Protein 1XWY (pdb70)

InterPro domains:
  IPR001130 3'-5' ssDNA/RNA exonuclease TatD-like [PF01026] (2-257)
  IPR001130 3'-5' ssDNA/RNA exonuclease TatD-like [PIRSF005902] (1-258)
  IPR001130 3'-5' ssDNA/RNA exonuclease TatD-like [cd01310] (1-257)
  IPR018228 Deoxyribonuclease, TatD-related, conserved site [PS01090] (123-133)
  IPR018228 Deoxyribonuclease, TatD-related, conserved site [PS01091] (189-205)
  IPR024918 3'-5' ssDNA/RNA exonuclease TatD [MF_00901] (1-259)
  IPR024918 3'-5' ssDNA/RNA exonuclease TatD [NF007745] (1-259)
  IPR032466 Metal-dependent hydrolase [SSF51556] (1-258)
  IPR050891 TatD-type Metallo-dependent Hydrolase [PTHR10060] (1-256)

Sequence (260 aa):
MFDIGVNLTSSQFAKDRDDVVACAFDAGVNGLLITGTNLRESQQAQKLARQYSSCWSTAGVHPHDSSQWQAATEEAIIELAAQPEVVAIGECGLDFNRNFSTPEEQERAFVAQLRIAADLNMPVFMHCRDAHERFMTLLEPWLDKLPGAVLHCFTGTREEMQACVAHGIYIGITGWVCDERRGLELRELLPLIPAEKLLIETDAPYLLPRDLTPKPSSRRNEPAHLPHILQRIAHWRGEDAAWLAATTDANVKTLFGIAF

Nearest PDB structures (foldseek):
  1xwy-assembly1_A  TM=1.004E+00  e=3.952E-55  Escherichia coli
  3rcm-assembly1_A  TM=9.745E-01  e=1.283E-32  Pseudomonas putida KT2440
  1j6o-assembly1_A  TM=9.460E-01  e=2.034E-24  Thermotoga maritima
  2gzx-assembly2_B  TM=9.518E-01  e=1.298E-22  Staphylococcus aureus subsp. aureus MW2
  1yix-assembly2_B  TM=9.217E-01  e=9.210E-22  Escherichia coli K-12

Organism: Escherichia coli (strain K12) (NCBI:txid83333)

B-factor: mean 36.82, std 15.34, range [17.19, 91.35]

GO terms:
  GO:0005737 cytoplasm (C, EXP)
  GO:0000175 3'-5'-RNA exonuclease activity (F, IDA)
  GO:0005829 cytosol (C, IDA)
  GO:0008310 single-stranded DNA 3'-5' DNA exonuclease activity (F, IDA)
  GO:0004536 DNA nuclease activity (F, IDA)
  GO:0046872 metal ion binding (F, IDA)
  GO:0042542 response to hydrogen peroxide (P, IMP)
  GO:0005737 cytoplasm (C, IDA)

Structure (mmCIF, N/CA/C/O backbone):
data_1XWY
#
_entry.id   1XWY
#
_cell.length_a   73.885
_cell.length_b   73.885
_cell.length_c   67.824
_cell.angle_alpha   90.00
_cell.angle_beta   90.00
_cell.angle_gamma   90.00
#
_symmetry.space_group_name_H-M   'P 41'
#
loop_
_entity.id
_entity.type
_entity.pdbx_description
1 polymer 'Deoxyribonuclease tatD'
2 non-polymer 'ZINC ION'
3 water water
#
loop_
_atom_site.group_PDB
_atom_site.id
_atom_site.type_symbol
_atom_site.label_atom_id
_atom_site.label_alt_id
_atom_site.label_comp_id
_atom_site.label_asym_id
_atom_site.label_entity_id
_atom_site.label_seq_id
_atom_site.pdbx_PDB_ins_code
_atom_site.Cartn_x
_atom_site.Cartn_y
_atom_site.Cartn_z
_atom_site.occupancy
_atom_site.B_iso_or_equiv
_atom_site.auth_seq_id
_atom_site.auth_comp_id
_atom_site.auth_asym_id
_atom_site.auth_atom_id
_atom_site.pdbx_PDB_model_num
ATOM 1 N N . MET A 1 5 ? 5.609 10.434 -1.325 1.00 31.95 1 MET A N 1
ATOM 2 C CA . MET A 1 5 ? 5.739 11.544 -2.319 1.00 32.38 1 MET A CA 1
ATOM 3 C C . MET A 1 5 ? 5.909 12.837 -1.519 1.00 30.64 1 MET A C 1
ATOM 4 O O . MET A 1 5 ? 4.939 13.538 -1.246 1.00 33.14 1 MET A O 1
ATOM 9 N N . PHE A 1 6 ? 7.141 13.172 -1.169 1.00 26.81 2 PHE A N 1
ATOM 10 C CA . PHE A 1 6 ? 7.393 14.366 -0.370 1.00 24.24 2 PHE A CA 1
ATOM 11 C C . PHE A 1 6 ? 8.235 15.380 -1.173 1.00 23.28 2 PHE A C 1
ATOM 12 O O . PHE A 1 6 ? 9.206 14.995 -1.826 1.00 22.93 2 PHE A O 1
ATOM 20 N N . ASP A 1 7 ? 7.860 16.658 -1.148 1.00 21.76 3 ASP A N 1
ATOM 21 C CA . ASP A 1 7 ? 8.620 17.702 -1.870 1.00 21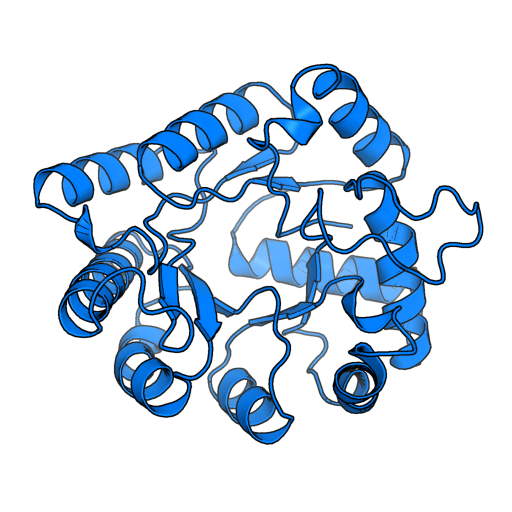.62 3 ASP A CA 1
ATOM 22 C C . ASP A 1 7 ? 9.547 18.396 -0.864 1.00 23.25 3 ASP A C 1
ATOM 23 O O . ASP A 1 7 ? 9.078 19.179 -0.023 1.00 23.32 3 ASP A O 1
ATOM 28 N N . ILE A 1 8 ? 10.849 18.125 -0.927 1.00 20.47 4 ILE A N 1
ATOM 29 C CA . ILE A 1 8 ? 11.759 18.749 0.040 1.00 21.85 4 ILE A CA 1
ATOM 30 C C . ILE A 1 8 ? 12.121 20.196 -0.277 1.00 21.93 4 ILE A C 1
ATOM 31 O O . ILE A 1 8 ? 12.820 20.829 0.500 1.00 23.06 4 ILE A O 1
ATOM 36 N N . GLY A 1 9 ? 11.670 20.718 -1.408 1.00 21.62 5 GLY A N 1
ATOM 37 C CA . GLY A 1 9 ? 12.047 22.083 -1.741 1.00 22.59 5 GLY A CA 1
ATOM 38 C C . GLY A 1 9 ? 10.954 22.927 -2.358 1.00 22.31 5 GLY A C 1
ATOM 39 O O . GLY A 1 9 ? 10.893 23.081 -3.580 1.00 22.23 5 GLY A O 1
ATOM 40 N N . VAL A 1 10 ? 10.083 23.466 -1.514 1.00 22.01 6 VAL A N 1
ATOM 41 C CA . VAL A 1 10 ? 8.979 24.316 -1.984 1.00 22.75 6 VAL A CA 1
ATOM 42 C C . VAL A 1 10 ? 9.225 25.725 -1.472 1.00 21.87 6 VAL A C 1
ATOM 43 O O . VAL A 1 10 ? 9.305 25.940 -0.259 1.00 22.73 6 VAL A O 1
ATOM 47 N N . ASN A 1 11 ? 9.346 26.678 -2.388 1.00 22.26 7 ASN A N 1
ATOM 48 C CA . ASN A 1 11 ? 9.553 28.076 -2.005 1.00 23.51 7 ASN A CA 1
ATOM 49 C C . ASN A 1 11 ? 8.139 28.679 -1.871 1.00 24.93 7 ASN A C 1
ATOM 50 O O . ASN A 1 11 ? 7.743 29.584 -2.609 1.00 25.15 7 ASN A O 1
ATOM 55 N N . LEU A 1 12 ? 7.378 28.147 -0.921 1.00 25.35 8 LEU A N 1
ATOM 56 C CA . LEU A 1 12 ? 6.000 28.563 -0.718 1.00 26.88 8 LEU A CA 1
ATOM 57 C C . LEU A 1 12 ? 5.810 30.019 -0.281 1.00 28.05 8 LEU A C 1
ATOM 58 O O . LEU A 1 12 ? 4.707 30.547 -0.398 1.00 27.79 8 LEU A O 1
ATOM 63 N N . THR A 1 13 ? 6.863 30.671 0.199 1.00 27.73 9 THR A N 1
ATOM 64 C CA . THR A 1 13 ? 6.719 32.082 0.591 1.00 30.11 9 THR A CA 1
ATOM 65 C C . THR A 1 13 ? 6.775 33.039 -0.611 1.00 30.40 9 THR A C 1
ATOM 66 O O . THR A 1 13 ? 6.529 34.231 -0.447 1.00 31.02 9 THR A O 1
ATOM 70 N N . SER A 1 14 ? 7.091 32.526 -1.804 1.00 30.19 10 SER A N 1
ATOM 71 C CA . SER A 1 14 ? 7.164 33.359 -3.020 1.00 33.18 10 SER A CA 1
ATOM 72 C C . SER A 1 14 ? 5.885 34.124 -3.321 1.00 32.94 10 SER A C 1
ATOM 73 O O . SER A 1 14 ? 4.783 33.589 -3.193 1.00 33.44 10 SER A O 1
ATOM 76 N N . SER A 1 15 ? 6.066 35.351 -3.798 1.00 33.25 11 SER A N 1
ATOM 77 C CA . SER A 1 15 ? 4.963 36.227 -4.177 1.00 35.41 11 SER A CA 1
ATOM 78 C C . SER A 1 15 ? 4.197 35.580 -5.328 1.00 34.96 11 SER A C 1
ATOM 79 O O . SER A 1 15 ? 3.033 35.890 -5.564 1.00 34.97 11 SER A O 1
ATOM 82 N N . GLN A 1 16 ? 4.851 34.691 -6.061 1.00 34.31 12 GLN A N 1
ATOM 83 C CA . GLN A 1 16 ? 4.163 34.014 -7.150 1.00 35.34 12 GLN A CA 1
ATOM 84 C C . GLN A 1 16 ? 2.994 33.183 -6.609 1.00 35.66 12 GLN A C 1
ATOM 85 O O . GLN A 1 16 ? 2.098 32.818 -7.365 1.00 36.09 12 GLN A O 1
ATOM 91 N N . PHE A 1 17 ? 2.988 32.897 -5.302 1.00 35.19 13 PHE A N 1
ATOM 92 C CA . PHE A 1 17 ? 1.904 32.095 -4.702 1.00 34.15 13 PHE A CA 1
ATOM 93 C C . PHE A 1 17 ? 0.934 32.905 -3.838 1.00 35.66 13 PHE A C 1
ATOM 94 O O . PHE A 1 17 ? 0.029 32.341 -3.223 1.00 33.99 13 PHE A O 1
ATOM 102 N N . ALA A 1 18 ? 1.133 34.218 -3.791 1.00 36.69 14 ALA A N 1
ATOM 103 C CA . ALA A 1 18 ? 0.306 35.117 -2.981 1.00 39.78 14 ALA A CA 1
ATOM 104 C C . ALA A 1 18 ? -1.217 35.018 -3.175 1.00 40.96 14 ALA A C 1
ATOM 105 O O . ALA A 1 18 ? -1.968 34.958 -2.201 1.00 41.47 14 ALA A O 1
ATOM 107 N N . LYS A 1 19 ? -1.679 34.996 -4.417 1.00 41.80 15 LYS A N 1
ATOM 108 C CA . LYS A 1 19 ? -3.118 34.932 -4.673 1.00 44.00 15 LYS A CA 1
ATOM 109 C C . LYS A 1 19 ? -3.813 33.585 -4.458 1.00 43.17 15 LYS A C 1
ATOM 110 O O . LYS A 1 19 ? -4.995 33.555 -4.106 1.00 42.16 15 LYS A O 1
ATOM 116 N N . ASP A 1 20 ? -3.101 32.476 -4.656 1.00 39.42 16 ASP A N 1
ATOM 117 C CA . ASP A 1 20 ? -3.759 31.181 -4.553 1.00 37.30 16 ASP A CA 1
ATOM 118 C C . ASP A 1 20 ? -3.036 30.090 -3.764 1.00 35.22 16 ASP A C 1
ATOM 119 O O . ASP A 1 20 ? -3.138 28.906 -4.084 1.00 34.19 16 ASP A O 1
ATOM 124 N N . ARG A 1 21 ? -2.332 30.489 -2.716 1.00 34.21 17 ARG A N 1
ATOM 125 C CA . ARG A 1 21 ? -1.588 29.541 -1.903 1.00 33.26 17 ARG A CA 1
ATOM 126 C C . ARG A 1 21 ? -2.456 28.393 -1.367 1.00 33.56 17 ARG A C 1
ATOM 127 O O . ARG A 1 21 ? -2.036 27.234 -1.414 1.00 31.10 17 ARG A O 1
ATOM 135 N N . ASP A 1 22 ? -3.667 28.685 -0.876 1.00 33.42 18 ASP A N 1
ATOM 136 C CA . ASP A 1 22 ? -4.528 27.605 -0.373 1.00 32.77 18 ASP A CA 1
ATOM 137 C C . ASP A 1 22 ? -4.790 26.597 -1.509 1.00 31.81 18 ASP A C 1
ATOM 138 O O . ASP A 1 22 ? -4.869 25.396 -1.288 1.00 30.47 18 ASP A O 1
ATOM 143 N N . ASP A 1 23 ? -4.944 27.086 -2.732 1.00 31.31 19 ASP A N 1
ATOM 144 C CA . ASP A 1 23 ? -5.214 26.194 -3.860 1.00 32.78 19 ASP A CA 1
ATOM 145 C C . ASP A 1 23 ? -3.990 25.334 -4.225 1.00 31.67 19 ASP A C 1
ATOM 146 O O . ASP A 1 23 ? -4.110 24.132 -4.466 1.00 31.39 19 ASP A O 1
ATOM 151 N N . VAL A 1 24 ? -2.822 25.967 -4.264 1.00 29.44 20 VAL A N 1
ATOM 152 C CA . VAL A 1 24 ? -1.579 25.281 -4.581 1.00 29.07 20 VAL A CA 1
ATOM 153 C C . VAL A 1 24 ? -1.370 24.088 -3.626 1.00 28.36 20 VAL A C 1
ATOM 154 O O . VAL A 1 24 ? -1.017 22.993 -4.063 1.00 24.95 20 VAL A O 1
ATOM 158 N N . VAL A 1 25 ? -1.611 24.314 -2.336 1.00 27.24 21 VAL A N 1
ATOM 159 C CA . VAL A 1 25 ? -1.458 23.283 -1.315 1.00 27.20 21 VAL A CA 1
ATOM 160 C C . VAL A 1 25 ? -2.500 22.172 -1.433 1.00 27.11 21 VAL A C 1
ATOM 161 O O . VAL A 1 25 ? -2.172 20.985 -1.349 1.00 27.39 21 VAL A O 1
ATOM 165 N N . ALA A 1 26 ? -3.761 22.546 -1.608 1.00 27.25 22 ALA A N 1
ATOM 166 C CA . ALA A 1 26 ? -4.816 21.540 -1.734 1.00 27.71 22 ALA A CA 1
ATOM 167 C C . ALA A 1 26 ? -4.597 20.707 -2.994 1.00 27.60 22 ALA A C 1
ATOM 168 O O . ALA A 1 26 ? -4.765 19.488 -2.970 1.00 25.59 22 ALA A O 1
ATOM 170 N N . CYS A 1 27 ? -4.227 21.353 -4.099 1.00 26.36 23 CYS A N 1
ATOM 171 C CA . CYS A 1 27 ? -3.983 20.586 -5.320 1.00 27.18 23 CYS A CA 1
ATOM 172 C C . CYS A 1 27 ? -2.795 19.628 -5.173 1.00 24.60 23 CYS A C 1
ATOM 173 O O . CYS A 1 27 ? -2.795 18.544 -5.750 1.00 24.23 23 CYS A O 1
ATOM 176 N N . ALA A 1 28 ? -1.771 20.034 -4.425 1.00 24.00 24 ALA A N 1
ATOM 177 C CA . ALA A 1 28 ? -0.618 19.149 -4.218 1.00 23.00 24 ALA A CA 1
ATOM 178 C C . ALA A 1 28 ? -1.074 17.870 -3.504 1.00 23.42 24 ALA A C 1
ATOM 179 O O . ALA A 1 28 ? -0.750 16.769 -3.940 1.00 23.02 24 ALA A O 1
ATOM 181 N N . PHE A 1 29 ? -1.836 18.012 -2.420 1.00 22.94 25 PHE A N 1
ATOM 182 C CA . PHE A 1 29 ? -2.286 16.829 -1.658 1.00 24.17 25 PHE A CA 1
ATOM 183 C C . PHE A 1 29 ? -3.243 15.973 -2.457 1.00 24.72 25 PHE A C 1
ATOM 184 O O . PHE A 1 29 ? -3.165 14.748 -2.437 1.00 26.38 25 PHE A O 1
ATOM 192 N N . ASP A 1 30 ? -4.138 16.618 -3.190 1.00 27.03 26 ASP A N 1
ATOM 193 C CA . ASP A 1 30 ? -5.078 15.879 -3.988 1.00 28.29 26 ASP A CA 1
ATOM 194 C C . ASP A 1 30 ? -4.322 15.077 -5.058 1.00 28.25 26 ASP A C 1
ATOM 195 O O . ASP A 1 30 ? -4.779 13.998 -5.461 1.00 26.11 26 ASP A O 1
ATOM 200 N N . ALA A 1 31 ? -3.173 15.589 -5.513 1.00 27.19 27 ALA A N 1
ATOM 201 C CA . ALA A 1 31 ? -2.383 14.864 -6.531 1.00 28.14 27 ALA A CA 1
ATOM 202 C C . ALA A 1 31 ? -1.546 13.733 -5.921 1.00 27.42 27 ALA A C 1
ATOM 203 O O . ALA A 1 31 ? -0.820 13.058 -6.630 1.00 28.88 27 ALA A O 1
ATOM 205 N N . GLY A 1 32 ? -1.605 13.550 -4.605 1.00 26.73 28 GLY A N 1
ATOM 206 C CA . GLY A 1 32 ? -0.839 12.472 -4.001 1.00 24.88 28 GLY A CA 1
ATOM 207 C C . GLY A 1 32 ? 0.412 12.879 -3.247 1.00 24.37 28 GLY A C 1
ATOM 208 O O . GLY A 1 32 ? 1.102 12.025 -2.724 1.00 26.45 28 GLY A O 1
ATOM 209 N N . VAL A 1 33 ? 0.743 14.164 -3.205 1.00 22.50 29 VAL A N 1
ATOM 210 C CA . VAL A 1 33 ? 1.912 14.572 -2.432 1.00 22.44 29 VAL A CA 1
ATOM 211 C C . VAL A 1 33 ? 1.509 14.454 -0.953 1.00 24.08 29 VAL A C 1
ATOM 212 O O . VAL A 1 33 ? 0.396 14.848 -0.590 1.00 22.32 29 VAL A O 1
ATOM 216 N N . ASN A 1 34 ? 2.395 13.936 -0.100 1.00 23.97 30 ASN A N 1
ATOM 217 C CA . ASN A 1 34 ? 2.062 13.785 1.323 1.00 27.36 30 ASN A CA 1
ATOM 218 C C . ASN A 1 34 ? 2.881 14.650 2.282 1.00 25.72 30 ASN A C 1
ATOM 219 O O . ASN A 1 34 ? 2.920 14.363 3.482 1.00 26.74 30 ASN A O 1
ATOM 224 N N . GLY A 1 35 ? 3.566 15.662 1.770 1.00 23.36 31 GLY A N 1
ATOM 225 C CA . GLY A 1 35 ? 4.330 16.527 2.654 1.00 21.96 31 GLY A CA 1
ATOM 226 C C . GLY A 1 35 ? 5.109 17.561 1.875 1.00 23.26 31 GLY A C 1
ATOM 227 O O . GLY A 1 35 ? 5.557 17.300 0.746 1.00 23.02 31 GLY A O 1
ATOM 228 N N . LEU A 1 36 ? 5.277 18.738 2.465 1.00 22.39 32 LEU A N 1
ATOM 229 C CA . LEU A 1 36 ? 6.019 19.812 1.810 1.00 22.62 32 LEU A CA 1
ATOM 230 C C . LEU A 1 36 ? 7.017 20.378 2.815 1.00 21.90 32 LEU A C 1
ATOM 231 O O . LEU A 1 36 ? 6.693 20.537 3.993 1.00 20.51 32 LEU A O 1
ATOM 236 N N . LEU A 1 37 ? 8.238 20.655 2.361 1.00 20.90 33 LEU A N 1
ATOM 237 C CA . LEU A 1 37 ? 9.235 21.272 3.220 1.00 21.27 33 LEU A CA 1
ATOM 238 C C . LEU A 1 37 ? 9.396 22.688 2.619 1.00 21.37 33 LEU A C 1
ATOM 239 O O . LEU A 1 37 ? 9.859 22.849 1.492 1.00 21.69 33 LEU A O 1
ATOM 244 N N . ILE A 1 38 ? 8.954 23.693 3.367 1.00 21.48 34 ILE A N 1
ATOM 245 C CA . ILE A 1 38 ? 9.020 25.090 2.948 1.00 21.86 34 ILE A CA 1
ATOM 246 C C . ILE A 1 38 ? 10.373 25.714 3.297 1.00 21.27 34 ILE A C 1
ATOM 247 O O . ILE A 1 38 ? 10.748 25.808 4.466 1.00 20.75 34 ILE A O 1
ATOM 252 N N . THR A 1 39 ? 11.084 26.152 2.266 1.00 19.58 35 THR A N 1
ATOM 253 C CA . THR A 1 39 ? 12.402 26.737 2.403 1.00 22.57 35 THR A CA 1
ATOM 254 C C . THR A 1 39 ? 12.452 28.159 2.967 1.00 22.51 35 THR A C 1
ATOM 255 O O . THR A 1 39 ? 11.721 29.023 2.528 1.00 23.58 35 THR A O 1
ATOM 259 N N . GLY A 1 40 ? 13.322 28.376 3.947 1.00 22.52 36 GLY A N 1
ATOM 260 C CA . GLY A 1 40 ? 13.548 29.708 4.491 1.00 23.14 36 GLY A CA 1
ATOM 261 C C . GLY A 1 40 ? 14.959 30.054 4.019 1.00 23.98 36 GLY A C 1
ATOM 262 O O . GLY A 1 40 ? 15.836 29.192 4.081 1.00 24.68 36 GLY A O 1
ATOM 263 N N . THR A 1 41 ? 15.191 31.278 3.532 1.00 24.71 37 THR A N 1
ATOM 264 C CA . THR A 1 41 ? 16.515 31.691 3.047 1.00 24.27 37 THR A CA 1
ATOM 265 C C . THR A 1 41 ? 17.165 32.847 3.833 1.00 25.22 37 THR A C 1
ATOM 266 O O . THR A 1 41 ? 18.298 33.249 3.555 1.00 22.93 37 THR A O 1
ATOM 270 N N . ASN A 1 42 ? 16.434 33.397 4.794 1.00 23.99 38 ASN A N 1
ATOM 271 C CA . ASN A 1 42 ? 16.974 34.420 5.670 1.00 26.80 38 ASN A CA 1
ATOM 272 C C . ASN A 1 42 ? 16.034 34.491 6.871 1.00 26.37 38 ASN A C 1
ATOM 273 O O . ASN A 1 42 ? 15.081 33.726 6.941 1.00 26.65 38 ASN A O 1
ATOM 278 N N . LEU A 1 43 ? 16.296 35.367 7.824 1.00 27.15 39 LEU A N 1
ATOM 279 C CA . LEU A 1 43 ? 15.466 35.401 9.008 1.00 29.26 39 LEU A CA 1
ATOM 280 C C . LEU A 1 43 ? 13.983 35.657 8.789 1.00 30.12 39 LEU A C 1
ATOM 281 O O . LEU A 1 43 ? 13.145 34.905 9.289 1.00 30.52 39 LEU A O 1
ATOM 286 N N . ARG A 1 44 ? 13.650 36.703 8.046 1.00 30.55 40 ARG A N 1
ATOM 287 C CA . ARG A 1 44 ? 12.256 37.032 7.806 1.00 31.50 40 ARG A CA 1
ATOM 288 C C . ARG A 1 44 ? 11.533 35.981 6.975 1.00 30.31 40 ARG A C 1
ATOM 289 O O . ARG A 1 44 ? 10.346 35.708 7.206 1.00 28.50 40 ARG A O 1
ATOM 297 N N . GLU A 1 45 ? 12.238 35.380 6.013 1.00 27.90 41 GLU A N 1
ATOM 298 C CA . GLU A 1 45 ? 11.616 34.354 5.188 1.00 27.15 41 GLU A CA 1
ATOM 299 C C . GLU A 1 45 ? 11.397 33.120 6.031 1.00 24.94 41 GLU A C 1
ATOM 300 O O . GLU A 1 45 ? 10.400 32.416 5.868 1.00 24.14 41 GLU A O 1
ATOM 306 N N . SER A 1 46 ? 12.345 32.836 6.919 1.00 23.17 42 SER A N 1
ATOM 307 C CA . SER A 1 46 ? 12.212 31.669 7.782 1.00 24.01 42 SER A CA 1
ATOM 308 C C . SER A 1 46 ? 11.023 31.811 8.737 1.00 24.52 42 SER A C 1
ATOM 309 O O . SER A 1 46 ? 10.336 30.826 9.023 1.00 23.26 42 SER A O 1
ATOM 312 N N . GLN A 1 47 ? 10.783 33.031 9.230 1.00 25.84 43 GLN A N 1
ATOM 313 C CA . GLN A 1 47 ? 9.646 33.267 10.134 1.00 26.98 43 GLN A CA 1
ATOM 314 C C . GLN A 1 47 ? 8.365 33.054 9.327 1.00 26.37 43 GLN A C 1
ATOM 315 O O . GLN A 1 47 ? 7.457 32.352 9.772 1.00 27.90 43 GLN A O 1
ATOM 321 N N . GLN A 1 48 ? 8.307 33.628 8.129 1.00 25.27 44 GLN A N 1
ATOM 322 C CA . GLN A 1 48 ? 7.150 33.451 7.260 1.00 27.49 44 GLN A CA 1
ATOM 323 C C . GLN A 1 48 ? 6.942 31.967 6.912 1.00 27.24 44 GLN A C 1
ATOM 324 O O . GLN A 1 48 ? 5.806 31.495 6.872 1.00 24.18 44 GLN A O 1
ATOM 330 N N . ALA A 1 49 ? 8.036 31.236 6.663 1.00 25.50 45 ALA A N 1
ATOM 331 C CA . ALA A 1 49 ? 7.928 29.821 6.306 1.00 25.20 45 ALA A CA 1
ATOM 332 C C . ALA A 1 49 ? 7.285 29.019 7.447 1.00 25.62 45 ALA A C 1
ATOM 333 O O . ALA A 1 49 ? 6.444 28.153 7.222 1.00 24.69 45 ALA A O 1
ATOM 335 N N . GLN A 1 50 ? 7.703 29.314 8.669 1.00 26.11 46 GLN A N 1
ATOM 336 C CA . GLN A 1 50 ? 7.185 28.627 9.841 1.00 27.31 46 GLN A CA 1
ATOM 337 C C . GLN A 1 50 ? 5.703 28.922 10.052 1.00 27.56 46 GLN A C 1
ATOM 338 O O . GLN A 1 50 ? 4.951 28.035 10.443 1.00 26.85 46 GLN A O 1
ATOM 344 N N . LYS A 1 51 ? 5.285 30.166 9.819 1.00 28.13 47 LYS A N 1
ATOM 345 C CA . LYS A 1 51 ? 3.876 30.510 9.977 1.00 30.50 47 LYS A CA 1
ATOM 346 C C . LYS A 1 51 ? 3.047 29.771 8.924 1.00 28.84 47 LYS A C 1
ATOM 347 O O . LYS A 1 51 ? 1.934 29.318 9.204 1.00 26.61 47 LYS A O 1
ATOM 353 N N . LEU A 1 52 ? 3.579 29.639 7.713 1.00 26.91 48 LEU A N 1
ATOM 354 C CA . LEU A 1 52 ? 2.839 28.930 6.666 1.00 26.51 48 LEU A CA 1
ATOM 355 C C . LEU A 1 52 ? 2.749 27.445 7.002 1.00 26.87 48 LEU A C 1
ATOM 356 O O . LEU A 1 52 ? 1.735 26.775 6.731 1.00 25.53 48 LEU A O 1
ATOM 361 N N . ALA A 1 53 ? 3.809 26.919 7.609 1.00 27.03 49 ALA A N 1
ATOM 362 C CA . ALA A 1 53 ? 3.835 25.511 7.966 1.00 27.31 49 ALA A CA 1
ATOM 363 C C . ALA A 1 53 ? 2.821 25.224 9.070 1.00 30.51 49 ALA A C 1
ATOM 364 O O . ALA A 1 53 ? 2.235 24.136 9.130 1.00 30.10 49 ALA A O 1
ATOM 366 N N . ARG A 1 54 ? 2.627 26.190 9.959 1.00 31.29 50 ARG A N 1
ATOM 367 C CA . ARG A 1 54 ? 1.682 26.017 11.051 1.00 34.25 50 ARG A CA 1
ATOM 368 C C . ARG A 1 54 ? 0.251 26.210 10.536 1.00 34.67 50 ARG A C 1
ATOM 369 O O . ARG A 1 54 ? -0.703 25.661 11.089 1.00 36.88 50 ARG A O 1
ATOM 377 N N . GLN A 1 55 ? 0.104 26.973 9.461 1.00 31.72 51 GLN A N 1
ATOM 378 C CA . GLN A 1 55 ? -1.209 27.203 8.894 1.00 32.25 51 GLN A CA 1
ATOM 379 C C . GLN A 1 55 ? -1.767 26.005 8.106 1.00 29.42 51 GLN A C 1
ATOM 380 O O . GLN A 1 55 ? -2.971 25.732 8.120 1.00 28.76 51 GLN A O 1
ATOM 386 N N . TYR A 1 56 ? -0.897 25.295 7.410 1.00 25.78 52 TYR A N 1
ATOM 387 C CA . TYR A 1 56 ? -1.346 24.169 6.613 1.00 26.27 52 TYR A CA 1
ATOM 388 C C . TYR A 1 56 ? -0.944 22.810 7.172 1.00 24.46 52 TYR A C 1
ATOM 389 O O . TYR A 1 56 ? 0.105 22.665 7.803 1.00 23.18 52 TYR A O 1
ATOM 398 N N . SER A 1 57 ? -1.783 21.813 6.911 1.00 23.58 53 SER A N 1
ATOM 399 C CA . SER A 1 57 ? -1.486 20.452 7.336 1.00 26.00 53 SER A CA 1
ATOM 400 C C . SER A 1 57 ? -0.313 19.926 6.475 1.00 25.76 53 SER A C 1
ATOM 401 O O . SER A 1 57 ? -0.076 20.429 5.377 1.00 24.94 53 SER A O 1
ATOM 404 N N . SER A 1 58 ? 0.408 18.933 6.991 1.00 23.69 54 SER A N 1
ATOM 405 C CA . SER A 1 58 ? 1.503 18.284 6.270 1.00 25.01 54 SER A CA 1
ATOM 406 C C . SER A 1 58 ? 2.596 19.204 5.720 1.00 25.13 54 SER A C 1
ATOM 407 O O . SER A 1 58 ? 3.106 18.982 4.615 1.00 25.38 54 SER A O 1
ATOM 410 N N . CYS A 1 59 ? 2.971 20.211 6.491 1.00 24.21 55 CYS A N 1
ATOM 411 C CA . CYS A 1 59 ? 3.999 21.151 6.069 1.00 24.89 55 CYS A CA 1
ATOM 412 C C . CYS A 1 59 ? 5.008 21.393 7.165 1.00 26.08 55 CYS A C 1
ATOM 413 O O . CYS A 1 59 ? 4.652 21.510 8.347 1.00 25.52 55 CYS A O 1
ATOM 416 N N . TRP A 1 60 ? 6.270 21.473 6.776 1.00 22.75 56 TRP A N 1
ATOM 417 C CA . TRP A 1 60 ? 7.328 21.758 7.724 1.00 22.26 56 TRP A CA 1
ATOM 418 C C . TRP A 1 60 ? 8.214 22.819 7.046 1.00 21.98 56 TRP A C 1
ATOM 419 O O . TRP A 1 60 ? 8.036 23.117 5.859 1.00 21.24 56 TRP A O 1
ATOM 430 N N . SER A 1 61 ? 9.162 23.388 7.776 1.00 22.37 57 SER A N 1
ATOM 431 C CA . SER A 1 61 ? 10.018 24.422 7.191 1.00 23.63 57 SER A CA 1
ATOM 432 C C . SER A 1 61 ? 11.460 24.355 7.671 1.00 22.53 57 SER A C 1
ATOM 433 O O . SER A 1 61 ? 11.783 23.611 8.604 1.00 21.94 57 SER A O 1
ATOM 436 N N . THR A 1 62 ? 12.319 25.136 7.021 1.00 22.76 58 THR A N 1
ATOM 437 C CA . THR A 1 62 ? 13.723 25.211 7.378 1.00 21.00 58 THR A CA 1
ATOM 438 C C . THR A 1 62 ? 13.922 26.628 7.922 1.00 22.57 58 THR A C 1
ATOM 439 O O . THR A 1 62 ? 13.102 27.537 7.674 1.00 22.94 58 THR A O 1
ATOM 443 N N . ALA A 1 63 ? 14.991 26.816 8.679 1.00 22.53 59 ALA A N 1
ATOM 444 C CA . ALA A 1 63 ? 15.294 28.118 9.257 1.00 23.66 59 ALA A CA 1
ATOM 445 C C . ALA A 1 63 ? 16.780 28.331 9.110 1.00 22.20 59 ALA A C 1
ATOM 446 O O . ALA A 1 63 ? 17.561 27.531 9.587 1.00 23.53 59 ALA A O 1
ATOM 448 N N . GLY A 1 64 ? 17.168 29.403 8.427 1.00 22.78 60 GLY A N 1
ATOM 449 C CA . GLY A 1 64 ? 18.579 29.677 8.233 1.00 21.17 60 GLY A CA 1
ATOM 450 C C . GLY A 1 64 ? 18.814 30.907 7.385 1.00 21.51 60 GLY A C 1
ATOM 451 O O . GLY A 1 64 ? 17.874 31.649 7.089 1.00 22.10 60 GLY A O 1
ATOM 452 N N . VAL A 1 65 ? 20.068 31.117 6.996 1.00 20.07 61 VAL A N 1
ATOM 453 C CA . VAL A 1 65 ? 20.449 32.242 6.186 1.00 20.61 61 VAL A CA 1
ATOM 454 C C . VAL A 1 65 ? 21.325 31.756 5.046 1.00 20.51 61 VAL A C 1
ATOM 455 O O . VAL A 1 65 ? 22.393 31.171 5.262 1.00 22.71 61 VAL A O 1
ATOM 459 N N . HIS A 1 66 ? 20.821 31.995 3.836 1.00 21.92 62 HIS A N 1
ATOM 460 C CA . HIS A 1 66 ? 21.428 31.637 2.549 1.00 23.27 62 HIS A CA 1
ATOM 461 C C . HIS A 1 66 ? 22.721 32.436 2.373 1.00 22.53 62 HIS A C 1
ATOM 462 O O . HIS A 1 66 ? 22.844 33.537 2.913 1.00 22.95 62 HIS A O 1
ATOM 469 N N . PRO A 1 67 ? 23.704 31.899 1.631 1.00 22.66 63 PRO A N 1
ATOM 470 C CA . PRO A 1 67 ? 24.934 32.677 1.467 1.00 22.71 63 PRO A CA 1
ATOM 471 C C . PRO A 1 67 ? 24.724 34.073 0.862 1.00 23.74 63 PRO A C 1
ATOM 472 O O . PRO A 1 67 ? 25.471 35.003 1.180 1.00 23.47 63 PRO A O 1
ATOM 476 N N . HIS A 1 68 ? 23.695 34.233 0.035 1.00 22.31 64 HIS A N 1
ATOM 477 C CA . HIS A 1 68 ? 23.427 35.528 -0.587 1.00 23.99 64 HIS A CA 1
ATOM 478 C C . HIS A 1 68 ? 23.185 36.613 0.463 1.00 24.93 64 HIS A C 1
ATOM 479 O O . HIS A 1 68 ? 23.605 37.760 0.285 1.00 25.25 64 HIS A O 1
ATOM 486 N N . ASP A 1 69 ? 22.511 36.235 1.552 1.00 24.47 65 ASP A N 1
ATOM 487 C CA . ASP A 1 69 ? 22.157 37.142 2.645 1.00 24.45 65 ASP A CA 1
ATOM 488 C C . ASP A 1 69 ? 23.027 37.001 3.884 1.00 25.09 65 ASP A C 1
ATOM 489 O O . ASP A 1 69 ? 22.701 37.596 4.941 1.00 24.06 65 ASP A O 1
ATOM 494 N N . SER A 1 70 ? 24.123 36.249 3.771 1.00 21.81 66 SER A N 1
ATOM 495 C CA . SER A 1 70 ? 24.996 36.033 4.927 1.00 24.20 66 SER A CA 1
ATOM 496 C C . SER A 1 70 ? 25.594 37.323 5.482 1.00 25.90 66 SER A C 1
ATOM 497 O O . SER A 1 70 ? 26.066 37.344 6.613 1.00 25.33 66 SER A O 1
ATOM 500 N N . SER A 1 71 ? 25.566 38.398 4.692 1.00 27.53 67 SER A N 1
ATOM 501 C CA . SER A 1 71 ? 26.093 39.692 5.139 1.00 30.44 67 SER A CA 1
ATOM 502 C C . SER A 1 71 ? 25.250 40.221 6.294 1.00 33.47 67 SER A C 1
ATOM 503 O O . SER A 1 71 ? 25.681 41.093 7.060 1.00 34.01 67 SER A O 1
ATOM 506 N N . GLN A 1 72 ? 24.040 39.696 6.417 1.00 34.91 68 GLN A N 1
ATOM 507 C CA . GLN A 1 72 ? 23.133 40.146 7.465 1.00 38.34 68 GLN A CA 1
ATOM 508 C C . GLN A 1 72 ? 23.305 39.375 8.759 1.00 37.18 68 GLN A C 1
ATOM 509 O O . GLN A 1 72 ? 22.646 39.676 9.756 1.00 39.50 68 GLN A O 1
ATOM 515 N N . TRP A 1 73 ? 24.208 38.399 8.752 1.00 37.28 69 TRP A N 1
ATOM 516 C CA . TRP A 1 73 ? 24.438 37.563 9.925 1.00 37.37 69 TRP A CA 1
ATOM 517 C C . TRP A 1 73 ? 25.050 38.317 11.103 1.00 39.35 69 TRP A C 1
ATOM 518 O O . TRP A 1 73 ? 26.138 38.871 11.003 1.00 40.09 69 TRP A O 1
ATOM 529 N N . GLN A 1 74 ? 24.341 38.313 12.223 1.00 40.32 70 GLN A N 1
ATOM 530 C CA . GLN A 1 74 ? 24.790 38.980 13.442 1.00 43.33 70 GLN A CA 1
ATOM 531 C C . GLN A 1 74 ? 24.482 38.055 14.615 1.00 44.03 70 GLN A C 1
ATOM 532 O O . GLN A 1 74 ? 23.844 37.002 14.440 1.00 43.55 70 GLN A O 1
ATOM 538 N N . ALA A 1 75 ? 24.917 38.448 15.809 1.00 43.64 71 ALA A N 1
ATOM 539 C CA . ALA A 1 75 ? 24.670 37.642 16.997 1.00 43.96 71 ALA A CA 1
ATOM 540 C C . ALA A 1 75 ? 23.169 37.512 17.243 1.00 43.60 71 ALA A C 1
ATOM 541 O O . ALA A 1 75 ? 22.683 36.446 17.610 1.00 45.41 71 ALA A O 1
ATOM 543 N N . ALA A 1 76 ? 22.429 38.588 17.022 1.00 42.34 72 ALA A N 1
ATOM 544 C CA . ALA A 1 76 ? 20.988 38.554 17.234 1.00 43.21 72 ALA A CA 1
ATOM 545 C C . ALA A 1 76 ? 20.307 37.594 16.253 1.00 43.32 72 ALA A C 1
ATOM 546 O O . ALA A 1 76 ? 19.249 37.041 16.550 1.00 40.95 72 ALA A O 1
ATOM 548 N N . THR A 1 77 ? 20.911 37.405 15.081 1.00 43.37 73 THR A N 1
ATOM 549 C CA . THR A 1 77 ? 20.348 36.492 14.088 1.00 42.25 73 THR A CA 1
ATOM 550 C C . THR A 1 77 ? 20.446 35.073 14.638 1.00 41.06 73 THR A C 1
ATOM 551 O O . THR A 1 77 ? 19.504 34.280 14.557 1.00 40.60 73 THR A O 1
ATOM 555 N N . GLU A 1 78 ? 21.595 34.772 15.222 1.00 41.14 74 GLU A N 1
ATOM 556 C CA . GLU A 1 78 ? 21.841 33.465 15.788 1.00 42.67 74 GLU A CA 1
ATOM 557 C C . GLU A 1 78 ? 20.775 33.086 16.821 1.00 43.12 74 GLU A C 1
ATOM 558 O O . GLU A 1 78 ? 20.244 31.963 16.798 1.00 40.59 74 GLU A O 1
ATOM 564 N N . GLU A 1 79 ? 20.469 34.016 17.729 1.00 42.28 75 GLU A N 1
ATOM 565 C CA . GLU A 1 79 ? 19.458 33.762 18.760 1.00 42.09 75 GLU A CA 1
ATOM 566 C C . GLU A 1 79 ? 18.096 33.511 18.144 1.00 38.35 75 GLU A C 1
ATOM 567 O O . GLU A 1 79 ? 17.393 32.584 18.538 1.00 38.54 75 GLU A O 1
ATOM 573 N N . ALA A 1 80 ? 17.725 34.344 17.177 1.00 35.34 76 ALA A N 1
ATOM 574 C CA . ALA A 1 80 ? 16.431 34.210 16.514 1.00 34.25 76 ALA A CA 1
ATOM 575 C C . ALA A 1 80 ? 16.278 32.845 15.802 1.00 32.63 76 ALA A C 1
ATOM 576 O O . ALA A 1 80 ? 15.213 32.246 15.824 1.00 32.98 76 ALA A O 1
ATOM 578 N N . ILE A 1 81 ? 17.346 32.350 15.193 1.00 31.91 77 ILE A N 1
ATOM 579 C CA . ILE A 1 81 ? 17.288 31.059 14.520 1.00 31.81 77 ILE A CA 1
ATOM 580 C C . ILE A 1 81 ? 17.143 29.915 15.512 1.00 32.71 77 ILE A C 1
ATOM 581 O O . ILE A 1 81 ? 16.389 28.977 15.284 1.00 32.16 77 ILE A O 1
ATOM 586 N N . ILE A 1 82 ? 17.859 29.997 16.622 1.00 34.71 78 ILE A N 1
ATOM 587 C CA . ILE A 1 82 ? 17.766 28.963 17.638 1.00 37.84 78 ILE A CA 1
ATOM 588 C C . ILE A 1 82 ? 16.337 28.906 18.164 1.00 37.99 78 ILE A C 1
ATOM 589 O O . ILE A 1 82 ? 15.738 27.838 18.269 1.00 38.19 78 ILE A O 1
ATOM 594 N N . GLU A 1 83 ? 15.785 30.065 18.482 1.00 39.01 79 GLU A N 1
ATOM 595 C CA . GLU A 1 83 ? 14.421 30.127 18.963 1.00 40.49 79 GLU A CA 1
ATOM 596 C C . GLU A 1 83 ? 13.457 29.528 17.920 1.00 40.14 79 GLU A C 1
ATOM 597 O O . GLU A 1 83 ? 12.562 28.762 18.275 1.00 40.00 79 GLU A O 1
ATOM 603 N N . LEU A 1 84 ? 13.626 29.872 16.644 1.00 37.65 80 LEU A N 1
ATOM 604 C CA . LEU A 1 84 ? 12.746 29.332 15.589 1.00 36.78 80 LEU A CA 1
ATOM 605 C C . LEU A 1 84 ? 12.842 27.827 15.452 1.00 34.74 80 LEU A C 1
ATOM 606 O O . LEU A 1 84 ? 11.845 27.153 15.223 1.00 35.46 80 LEU A O 1
ATOM 611 N N . ALA A 1 85 ? 14.054 27.304 15.580 1.00 35.60 81 ALA A N 1
ATOM 612 C CA . ALA A 1 85 ? 14.288 25.875 15.427 1.00 36.81 81 ALA A CA 1
ATOM 613 C C . ALA A 1 85 ? 13.602 25.010 16.479 1.00 37.67 81 ALA A C 1
ATOM 614 O O . ALA A 1 85 ? 13.376 23.828 16.256 1.00 38.11 81 ALA A O 1
ATOM 616 N N . ALA A 1 86 ? 13.255 25.597 17.616 1.00 39.16 82 ALA A N 1
ATOM 617 C CA . ALA A 1 86 ? 12.591 24.851 18.673 1.00 40.11 82 ALA A CA 1
ATOM 618 C C . ALA A 1 86 ? 11.144 24.576 18.284 1.00 40.55 82 ALA A C 1
ATOM 619 O O . ALA A 1 86 ? 10.522 23.664 18.820 1.00 41.24 82 ALA A O 1
ATOM 621 N N . GLN A 1 87 ? 10.599 25.371 17.364 1.00 39.38 83 GLN A N 1
ATOM 622 C CA . GLN A 1 87 ? 9.222 25.154 16.915 1.00 39.59 83 GLN A CA 1
ATOM 623 C C . GLN A 1 87 ? 9.128 23.791 16.222 1.00 38.52 83 GLN A C 1
ATOM 624 O O . GLN A 1 87 ? 10.038 23.390 15.502 1.00 38.77 83 GLN A O 1
ATOM 630 N N . PRO A 1 88 ? 8.032 23.054 16.455 1.00 37.93 84 PRO A N 1
ATOM 631 C CA . PRO A 1 88 ? 7.774 21.728 15.877 1.00 36.66 84 PRO A CA 1
ATOM 632 C C . PRO A 1 88 ? 7.846 21.727 14.348 1.00 33.63 84 PRO A C 1
ATOM 633 O O . PRO A 1 88 ? 8.319 20.778 13.738 1.00 33.63 84 PRO A O 1
ATOM 637 N N . GLU A 1 89 ? 7.339 22.787 13.737 1.00 32.40 85 GLU A N 1
ATOM 638 C CA . GLU A 1 89 ? 7.340 22.890 12.284 1.00 32.12 85 GLU A CA 1
ATOM 639 C C . GLU A 1 89 ? 8.733 22.963 11.649 1.00 29.99 85 GLU A C 1
ATOM 640 O O . GLU A 1 89 ? 8.917 22.507 10.518 1.00 28.44 85 GLU A O 1
ATOM 646 N N . VAL A 1 90 ? 9.691 23.551 12.367 1.00 27.21 86 VAL A N 1
ATOM 647 C CA . VAL A 1 90 ? 11.038 23.749 11.839 1.00 27.54 86 VAL A CA 1
ATOM 648 C C . VAL A 1 90 ? 11.884 22.512 12.089 1.00 27.80 86 VAL A C 1
ATOM 649 O O . VAL A 1 90 ? 12.243 22.216 13.232 1.00 27.07 86 VAL A O 1
ATOM 653 N N . VAL A 1 91 ? 12.213 21.805 11.008 1.00 25.68 87 VAL A N 1
ATOM 654 C CA . VAL A 1 91 ? 12.953 20.540 11.114 1.00 26.04 87 VAL A CA 1
ATOM 655 C C . VAL A 1 91 ? 14.358 20.502 10.543 1.00 25.81 87 VAL A C 1
ATOM 656 O O . VAL A 1 91 ? 14.990 19.454 10.575 1.00 26.09 87 VAL A O 1
ATOM 660 N N . ALA A 1 92 ? 14.839 21.618 10.005 1.00 23.70 88 ALA A N 1
ATOM 661 C CA . ALA A 1 92 ? 16.176 21.641 9.428 1.00 24.21 88 ALA A CA 1
ATOM 662 C C . ALA A 1 92 ? 16.771 23.046 9.476 1.00 23.52 88 ALA A C 1
ATOM 663 O O . ALA A 1 92 ? 16.038 24.022 9.417 1.00 24.52 88 ALA A O 1
ATOM 665 N N . ILE A 1 93 ? 18.096 23.134 9.585 1.00 21.64 89 ILE A N 1
ATOM 666 C CA . ILE A 1 93 ? 18.784 24.415 9.595 1.00 22.31 89 ILE A CA 1
ATOM 667 C C . ILE A 1 93 ? 19.254 24.685 8.154 1.00 22.33 89 ILE A C 1
ATOM 668 O O . ILE A 1 93 ? 19.922 23.853 7.529 1.00 22.45 89 ILE A O 1
ATOM 673 N N . GLY A 1 94 ? 18.893 25.854 7.638 1.00 23.25 90 GLY A N 1
ATOM 674 C CA . GLY A 1 94 ? 19.257 26.240 6.279 1.00 21.76 90 GLY A CA 1
ATOM 675 C C . GLY A 1 94 ? 18.028 26.922 5.685 1.00 22.45 90 GLY A C 1
ATOM 676 O O . GLY A 1 94 ? 17.048 27.124 6.395 1.00 20.43 90 GLY A O 1
ATOM 677 N N . GLU A 1 95 ? 18.023 27.249 4.396 1.00 21.74 91 GLU A N 1
ATOM 678 C CA . GLU A 1 95 ? 19.109 26.997 3.436 1.00 23.59 91 GLU A CA 1
ATOM 679 C C . GLU A 1 95 ? 20.415 27.741 3.787 1.00 23.36 91 GLU A C 1
ATOM 680 O O . GLU A 1 95 ? 20.406 28.938 4.042 1.00 24.61 91 GLU A O 1
ATOM 686 N N . CYS A 1 96 ? 21.526 27.010 3.824 1.00 21.66 92 CYS A N 1
ATOM 687 C CA . CYS A 1 96 ? 22.812 27.594 4.117 1.00 22.31 92 CYS A CA 1
ATOM 688 C C . CYS A 1 96 ? 23.827 26.978 3.161 1.00 23.97 92 CYS A C 1
ATOM 689 O O . CYS A 1 96 ? 23.537 25.988 2.463 1.00 25.73 92 CYS A O 1
ATOM 692 N N . GLY A 1 97 ? 25.014 27.554 3.110 1.00 23.24 93 GLY A N 1
ATOM 693 C CA . GLY A 1 97 ? 26.017 26.997 2.226 1.00 23.21 93 GLY A CA 1
ATOM 694 C C . GLY A 1 97 ? 26.947 28.063 1.704 1.00 23.77 93 GLY A C 1
ATOM 695 O O . GLY A 1 97 ? 27.226 29.040 2.390 1.00 23.43 93 GLY A O 1
ATOM 696 N N . LEU A 1 98 ? 27.421 27.879 0.481 1.00 23.40 94 LEU A N 1
ATOM 697 C CA . LEU A 1 98 ? 28.344 28.828 -0.132 1.00 23.41 94 LEU A CA 1
ATOM 698 C C . LEU A 1 98 ? 27.991 29.048 -1.597 1.00 22.86 94 LEU A C 1
ATOM 699 O O . LEU A 1 98 ? 27.559 28.132 -2.281 1.00 21.63 94 LEU A O 1
ATOM 704 N N . ASP A 1 99 ? 28.196 30.266 -2.075 1.00 22.35 95 ASP A N 1
ATOM 705 C CA . ASP A 1 99 ? 27.952 30.545 -3.484 1.00 24.80 95 ASP A CA 1
ATOM 706 C C . ASP A 1 99 ? 29.029 31.536 -3.949 1.00 24.12 95 ASP A C 1
ATOM 707 O O . ASP A 1 99 ? 28.959 32.743 -3.695 1.00 22.95 95 ASP A O 1
ATOM 712 N N . PHE A 1 100 ? 30.044 30.999 -4.607 1.00 26.18 96 PHE A N 1
ATOM 713 C CA . PHE A 1 100 ? 31.169 31.795 -5.063 1.00 26.06 96 PHE A CA 1
ATOM 714 C C . PHE A 1 100 ? 31.023 32.202 -6.518 1.00 27.15 96 PHE A C 1
ATOM 715 O O . PHE A 1 100 ? 31.991 32.598 -7.152 1.00 27.90 96 PHE A O 1
ATOM 723 N N . ASN A 1 101 ? 29.809 32.092 -7.039 1.00 28.67 97 ASN A N 1
ATOM 724 C CA . ASN A 1 101 ? 29.520 32.466 -8.418 1.00 30.31 97 ASN A CA 1
ATOM 725 C C . ASN A 1 101 ? 28.894 33.859 -8.344 1.00 30.92 97 ASN A C 1
ATOM 726 O O . ASN A 1 101 ? 29.376 34.800 -8.975 1.00 31.61 97 ASN A O 1
ATOM 731 N N . ARG A 1 102 ? 27.836 33.987 -7.542 1.00 29.52 98 ARG A N 1
ATOM 732 C CA . ARG A 1 102 ? 27.145 35.258 -7.374 1.00 30.02 98 ARG A CA 1
ATOM 733 C C . ARG A 1 102 ? 27.897 36.235 -6.474 1.00 29.90 98 ARG A C 1
ATOM 734 O O . ARG A 1 102 ? 27.955 37.431 -6.758 1.00 31.38 98 ARG A O 1
ATOM 742 N N . ASN A 1 103 ? 28.459 35.728 -5.381 1.00 29.28 99 ASN A N 1
ATOM 743 C CA . ASN A 1 103 ? 29.164 36.556 -4.412 1.00 28.49 99 ASN A CA 1
ATOM 744 C C . ASN A 1 103 ? 28.384 37.801 -3.953 1.00 28.29 99 ASN A C 1
ATOM 745 O O . ASN A 1 103 ? 28.936 38.898 -3.903 1.00 28.38 99 ASN A O 1
ATOM 750 N N . PHE A 1 104 ? 27.110 37.632 -3.611 1.00 26.72 100 PHE A N 1
ATOM 751 C CA . PHE A 1 104 ? 26.287 38.752 -3.145 1.00 26.09 100 PHE A CA 1
ATOM 752 C C . PHE A 1 104 ? 26.716 39.202 -1.742 1.00 27.20 100 PHE A C 1
ATOM 753 O O . PHE A 1 104 ? 26.356 40.284 -1.278 1.00 29.17 100 PHE A O 1
ATOM 761 N N . SER A 1 105 ? 27.467 38.334 -1.067 1.00 27.51 101 SER A N 1
ATOM 762 C CA . SER A 1 105 ? 28.050 38.607 0.237 1.00 26.48 101 SER A CA 1
ATOM 763 C C . SER A 1 105 ? 29.466 38.087 -0.026 1.00 28.09 101 SER A C 1
ATOM 764 O O . SER A 1 105 ? 29.671 37.228 -0.890 1.00 26.92 101 SER A O 1
ATOM 767 N N . THR A 1 106 ? 30.446 38.611 0.692 1.00 28.16 102 THR A N 1
ATOM 768 C CA . THR A 1 106 ? 31.818 38.184 0.472 1.00 28.90 102 THR A CA 1
ATOM 769 C C . THR A 1 106 ? 32.058 36.779 1.012 1.00 29.47 102 THR A C 1
ATOM 770 O O . THR A 1 106 ? 31.355 36.320 1.914 1.00 29.22 102 THR A O 1
ATOM 774 N N . PRO A 1 107 ? 33.080 36.091 0.480 1.00 31.19 103 PRO A N 1
ATOM 775 C CA . PRO A 1 107 ? 33.402 34.740 0.925 1.00 31.69 103 PRO A CA 1
ATOM 776 C C . PRO A 1 107 ? 33.577 34.697 2.441 1.00 32.15 103 PRO A C 1
ATOM 777 O O . PRO A 1 107 ? 33.212 33.714 3.085 1.00 30.57 103 PRO A O 1
ATOM 781 N N . GLU A 1 108 ? 34.150 35.767 2.992 1.00 30.75 104 GLU A N 1
ATOM 782 C CA . GLU A 1 108 ? 34.395 35.880 4.423 1.00 31.15 104 GLU A CA 1
ATOM 783 C C . GLU A 1 108 ? 33.074 35.930 5.178 1.00 29.73 104 GLU A C 1
ATOM 784 O O . GLU A 1 108 ? 32.913 35.297 6.238 1.00 28.73 104 GLU A O 1
ATOM 790 N N . GLU A 1 109 ? 32.130 36.699 4.641 1.00 27.03 105 GLU A N 1
ATOM 791 C CA . GLU A 1 109 ? 30.819 36.794 5.251 1.00 26.31 105 GLU A CA 1
ATOM 792 C C . GLU A 1 109 ? 30.118 35.459 5.128 1.00 24.24 105 GLU A C 1
ATOM 793 O O . GLU A 1 109 ? 29.475 35.007 6.069 1.00 24.31 105 GLU A O 1
ATOM 799 N N . GLN A 1 110 ? 30.282 34.814 3.977 1.00 22.62 106 GLN A N 1
ATOM 800 C CA . GLN A 1 110 ? 29.643 33.527 3.733 1.00 21.95 106 GLN A CA 1
ATOM 801 C C . GLN A 1 110 ? 30.117 32.417 4.688 1.00 24.02 106 GLN A C 1
ATOM 802 O O . GLN A 1 110 ? 29.286 31.685 5.262 1.00 22.49 106 GLN A O 1
ATOM 808 N N . GLU A 1 111 ? 31.431 32.303 4.868 1.00 22.12 107 GLU A N 1
ATOM 809 C CA . GLU A 1 111 ? 31.983 31.275 5.726 1.00 24.45 107 GLU A CA 1
ATOM 810 C C . GLU A 1 111 ? 31.536 31.438 7.162 1.00 25.15 107 GLU A C 1
ATOM 811 O O . GLU A 1 111 ? 31.231 30.453 7.824 1.00 26.27 107 GLU A O 1
ATOM 817 N N . ARG A 1 112 ? 31.496 32.675 7.638 1.00 25.30 108 ARG A N 1
ATOM 818 C CA . ARG A 1 112 ? 31.066 32.941 9.005 1.00 28.48 108 ARG A CA 1
ATOM 819 C C . ARG A 1 112 ? 29.643 32.443 9.227 1.00 25.55 108 ARG A C 1
ATOM 820 O O . ARG A 1 112 ? 29.370 31.711 10.178 1.00 25.79 108 ARG A O 1
ATOM 828 N N . ALA A 1 113 ? 28.730 32.849 8.353 1.00 23.71 109 ALA A N 1
ATOM 829 C CA . ALA A 1 113 ? 27.3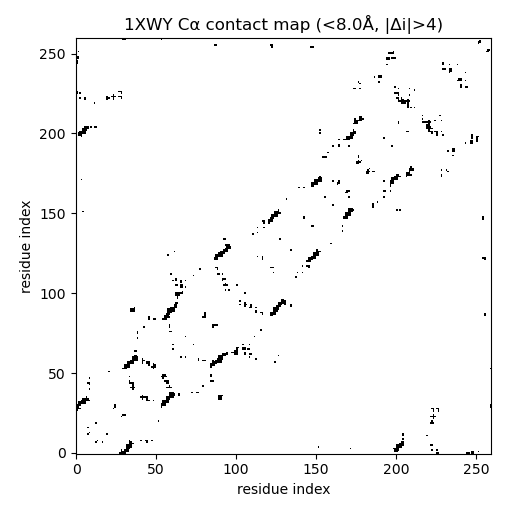50 32.411 8.492 1.00 24.72 109 ALA A CA 1
ATOM 830 C C . ALA A 1 113 ? 27.165 30.900 8.366 1.00 22.20 109 ALA A C 1
ATOM 831 O O . ALA A 1 113 ? 26.402 30.326 9.135 1.00 24.31 109 ALA A O 1
ATOM 833 N N . PHE A 1 114 ? 27.844 30.273 7.408 1.00 21.11 110 PHE A N 1
ATOM 834 C CA . PHE A 1 114 ? 27.734 28.830 7.164 1.00 22.97 110 PHE A CA 1
ATOM 835 C C . PHE A 1 114 ? 28.252 28.018 8.364 1.00 22.17 110 PHE A C 1
ATOM 836 O O . PHE A 1 114 ? 27.569 27.127 8.846 1.00 24.29 110 PHE A O 1
ATOM 844 N N . VAL A 1 115 ? 29.433 28.352 8.868 1.00 22.65 111 VAL A N 1
ATOM 845 C CA . VAL A 1 115 ? 29.988 27.658 10.031 1.00 24.79 111 VAL A CA 1
ATOM 846 C C . VAL A 1 115 ? 29.093 27.872 11.272 1.00 24.33 111 VAL A C 1
ATOM 847 O O . VAL A 1 115 ? 28.849 26.939 12.044 1.00 23.21 111 VAL A O 1
ATOM 851 N N . ALA A 1 116 ? 28.578 29.088 11.441 1.00 24.71 112 ALA A N 1
ATOM 852 C CA . ALA A 1 116 ? 27.727 29.360 12.593 1.00 25.67 112 ALA A CA 1
ATOM 853 C C . ALA A 1 116 ? 26.481 28.474 12.538 1.00 27.07 112 ALA A C 1
ATOM 854 O O . ALA A 1 116 ? 25.988 28.019 13.585 1.00 26.27 112 ALA A O 1
ATOM 856 N N . GLN A 1 117 ? 25.980 28.208 11.326 1.00 24.73 113 GLN A N 1
ATOM 857 C CA . GLN A 1 117 ? 24.800 27.368 11.201 1.00 24.79 113 GLN A CA 1
ATOM 858 C C . GLN A 1 117 ? 25.096 25.891 11.406 1.00 25.52 113 GLN A C 1
ATOM 859 O O . GLN A 1 117 ? 24.276 25.174 11.981 1.00 25.16 113 GLN A O 1
ATOM 865 N N . LEU A 1 118 ? 26.252 25.429 10.930 1.00 26.20 114 LEU A N 1
ATOM 866 C CA . LEU A 1 118 ? 26.648 24.040 11.151 1.00 27.36 114 LEU A CA 1
ATOM 867 C C . LEU A 1 118 ? 26.687 23.832 12.671 1.00 27.13 114 LEU A C 1
ATOM 868 O O . LEU A 1 118 ? 26.216 22.820 13.198 1.00 29.66 114 LEU A O 1
ATOM 873 N N . ARG A 1 119 ? 27.234 24.824 13.367 1.00 28.39 115 ARG A N 1
ATOM 874 C CA . ARG A 1 119 ? 27.375 24.804 14.815 1.00 28.82 115 ARG A CA 1
ATOM 875 C C . ARG A 1 119 ? 26.011 24.751 15.533 1.00 28.79 115 ARG A C 1
ATOM 876 O O . ARG A 1 119 ? 25.830 24.001 16.507 1.00 27.98 115 ARG A O 1
ATOM 884 N N . ILE A 1 120 ? 25.062 25.549 15.060 1.00 28.04 116 ILE A N 1
ATOM 885 C CA . ILE A 1 120 ? 23.716 25.553 15.626 1.00 28.74 116 ILE A CA 1
ATOM 886 C C . ILE A 1 120 ? 23.090 24.164 15.446 1.00 28.38 116 ILE A C 1
ATOM 887 O O . ILE A 1 120 ? 22.506 23.616 16.387 1.00 25.16 116 ILE A O 1
ATOM 892 N N . ALA A 1 121 ? 23.227 23.611 14.237 1.00 25.67 117 ALA A N 1
ATOM 893 C CA . ALA A 1 121 ? 22.641 22.318 13.904 1.00 27.71 117 ALA A CA 1
ATOM 894 C C . ALA A 1 121 ? 23.232 21.170 14.728 1.00 29.20 117 ALA A C 1
ATOM 895 O O . ALA A 1 121 ? 22.511 20.218 15.086 1.00 27.51 117 ALA A O 1
ATOM 897 N N . ALA A 1 122 ? 24.534 21.251 15.004 1.00 29.29 118 ALA A N 1
ATOM 898 C CA . ALA A 1 122 ? 25.198 20.220 15.793 1.00 32.09 118 ALA A CA 1
ATOM 899 C C . ALA A 1 122 ? 24.681 20.322 17.220 1.00 33.73 118 ALA A C 1
ATOM 900 O O . ALA A 1 122 ? 24.325 19.313 17.815 1.00 34.08 118 ALA A O 1
ATOM 902 N N . ASP A 1 123 ? 24.619 21.543 17.747 1.00 34.83 119 ASP A N 1
ATOM 903 C CA . ASP A 1 123 ? 24.130 21.772 19.096 1.00 37.39 119 ASP A CA 1
ATOM 904 C C . ASP A 1 123 ? 22.706 21.260 19.300 1.00 38.88 119 ASP A C 1
ATOM 905 O O . ASP A 1 123 ? 22.394 20.656 20.338 1.00 37.90 119 ASP A O 1
ATOM 910 N N . LEU A 1 124 ? 21.855 21.496 18.299 1.00 37.81 120 LEU A N 1
ATOM 911 C CA . LEU A 1 124 ? 20.451 21.107 18.345 1.00 36.95 120 LEU A CA 1
ATOM 912 C C . LEU A 1 124 ? 20.175 19.731 17.787 1.00 37.50 120 LEU A C 1
ATOM 913 O O . LEU A 1 124 ? 19.044 19.246 17.856 1.00 37.69 120 LEU A O 1
ATOM 918 N N . ASN A 1 125 ? 21.202 19.101 17.234 1.00 36.26 121 ASN A N 1
ATOM 919 C CA . ASN A 1 125 ? 21.031 17.785 16.659 1.00 36.43 121 ASN A CA 1
ATOM 920 C C . ASN A 1 125 ? 19.974 17.812 15.547 1.00 35.47 121 ASN A C 1
ATOM 921 O O . ASN A 1 125 ? 19.031 17.027 15.579 1.00 34.84 121 ASN A O 1
ATOM 926 N N . MET A 1 126 ? 20.132 18.718 14.580 1.00 32.26 122 MET A N 1
ATOM 927 C CA . MET A 1 126 ? 19.213 18.828 13.447 1.00 29.28 122 MET A CA 1
ATOM 928 C C . MET A 1 126 ? 20.001 18.727 12.145 1.00 27.92 122 MET A C 1
ATOM 929 O O . MET A 1 126 ? 21.190 19.032 12.107 1.00 26.83 122 MET A O 1
ATOM 934 N N . PRO A 1 127 ? 19.355 18.267 11.065 1.00 25.68 123 PRO A N 1
ATOM 935 C CA . PRO A 1 127 ? 20.039 18.136 9.774 1.00 25.09 123 PRO A CA 1
ATOM 936 C C . PRO A 1 127 ? 20.179 19.513 9.117 1.00 23.59 123 PRO A C 1
ATOM 937 O O . PRO A 1 127 ? 19.495 20.466 9.509 1.00 22.68 123 PRO A O 1
ATOM 941 N N . VAL A 1 128 ? 21.094 19.636 8.166 1.00 24.74 124 VAL A N 1
ATOM 942 C CA . VAL A 1 128 ? 21.271 20.919 7.471 1.00 25.39 124 VAL A CA 1
ATOM 943 C C . VAL A 1 128 ? 20.794 20.790 6.021 1.00 25.15 124 VAL A C 1
ATOM 944 O O . VAL A 1 128 ? 20.949 19.739 5.388 1.00 23.67 124 VAL A O 1
ATOM 948 N N . PHE A 1 129 ? 20.193 21.870 5.523 1.00 23.83 125 PHE A N 1
ATOM 949 C CA . PHE A 1 129 ? 19.634 21.958 4.163 1.00 23.63 125 PHE A CA 1
ATOM 950 C C . PHE A 1 129 ? 20.602 22.928 3.461 1.00 23.45 125 PHE A C 1
ATOM 951 O O . PHE A 1 129 ? 20.660 24.116 3.799 1.00 21.54 125 PHE A O 1
ATOM 959 N N . MET A 1 130 ? 21.362 22.420 2.494 1.00 23.53 126 MET A N 1
ATOM 960 C CA . MET A 1 130 ? 22.407 23.224 1.869 1.00 23.38 126 MET A CA 1
ATOM 961 C C . MET A 1 130 ? 22.372 23.558 0.390 1.00 24.43 126 MET A C 1
ATOM 962 O O . MET A 1 130 ? 21.782 22.852 -0.431 1.00 22.32 126 MET A O 1
ATOM 967 N N . HIS A 1 131 ? 23.096 24.628 0.082 1.00 24.65 127 HIS A N 1
ATOM 968 C CA . HIS A 1 131 ? 23.256 25.161 -1.259 1.00 25.33 127 HIS A CA 1
ATOM 969 C C . HIS A 1 131 ? 24.758 25.289 -1.495 1.00 25.08 127 HIS A C 1
ATOM 970 O O . HIS A 1 131 ? 25.500 25.723 -0.609 1.00 23.39 127 HIS A O 1
ATOM 977 N N . CYS A 1 132 ? 25.221 24.881 -2.671 1.00 23.79 128 CYS A N 1
ATOM 978 C CA . CYS A 1 132 ? 26.632 25.033 -2.998 1.00 24.00 128 CYS A CA 1
ATOM 979 C C . CYS A 1 132 ? 26.754 25.368 -4.481 1.00 25.92 128 CYS A C 1
ATOM 980 O O . CYS A 1 132 ? 26.204 24.665 -5.340 1.00 24.96 128 CYS A O 1
ATOM 983 N N . ARG A 1 133 ? 27.449 26.456 -4.780 1.00 25.31 129 ARG A N 1
ATOM 984 C CA . ARG A 1 133 ? 27.631 26.837 -6.182 1.00 28.21 129 ARG A CA 1
ATOM 985 C C . ARG A 1 133 ? 29.068 27.320 -6.411 1.00 25.75 129 ARG A C 1
ATOM 986 O O . ARG A 1 133 ? 29.509 28.299 -5.810 1.00 25.28 129 ARG A O 1
ATOM 994 N N . ASP A 1 134 ? 29.792 26.611 -7.270 1.00 27.21 130 ASP A N 1
ATOM 995 C CA . ASP A 1 134 ? 31.181 26.944 -7.600 1.00 28.57 130 ASP A CA 1
ATOM 996 C C . ASP A 1 134 ? 32.044 27.066 -6.360 1.00 28.79 130 ASP A C 1
ATOM 997 O O . ASP A 1 134 ? 32.930 27.923 -6.293 1.00 27.12 130 ASP A O 1
ATOM 1002 N N . ALA A 1 135 ? 31.786 26.213 -5.377 1.00 27.61 131 ALA A N 1
ATOM 1003 C CA . ALA A 1 135 ? 32.532 26.283 -4.130 1.00 28.43 131 ALA A CA 1
ATOM 1004 C C . ALA A 1 135 ? 32.765 24.901 -3.504 1.00 27.32 131 ALA A C 1
ATOM 1005 O O . ALA A 1 135 ? 33.108 24.815 -2.334 1.00 26.14 131 ALA A O 1
ATOM 1007 N N . HIS A 1 136 ? 32.603 23.836 -4.290 1.00 27.85 132 HIS A N 1
ATOM 1008 C CA . HIS A 1 136 ? 32.727 22.458 -3.804 1.00 28.99 132 HIS A CA 1
ATOM 1009 C C . HIS A 1 136 ? 33.944 22.176 -2.906 1.00 30.42 132 HIS A C 1
ATOM 1010 O O . HIS A 1 136 ? 33.788 21.636 -1.805 1.00 28.09 132 HIS A O 1
ATOM 1017 N N . GLU A 1 137 ? 35.142 22.542 -3.369 1.00 29.97 133 GLU A N 1
ATOM 1018 C CA . GLU A 1 137 ? 36.360 22.302 -2.592 1.00 32.53 133 GLU A CA 1
ATOM 1019 C C . GLU A 1 137 ? 36.300 22.937 -1.198 1.00 29.70 133 GLU A C 1
ATOM 1020 O O . GLU A 1 137 ? 36.455 22.240 -0.192 1.00 27.31 133 GLU A O 1
ATOM 1026 N N . ARG A 1 138 ? 36.067 24.247 -1.138 1.00 27.93 134 ARG A N 1
ATOM 1027 C CA . ARG A 1 138 ? 35.993 24.944 0.142 1.00 28.01 134 ARG A CA 1
ATOM 1028 C C . ARG A 1 138 ? 34.792 24.458 0.960 1.00 27.14 134 ARG A C 1
ATOM 1029 O O . ARG A 1 138 ? 34.875 24.281 2.170 1.00 28.76 134 ARG A O 1
ATOM 1037 N N . PHE A 1 139 ? 33.675 24.240 0.279 1.00 26.15 135 PHE A N 1
ATOM 1038 C CA . PHE A 1 139 ? 32.449 23.743 0.894 1.00 26.65 135 PHE A CA 1
ATOM 1039 C C . PHE A 1 139 ? 32.714 22.427 1.673 1.00 27.53 135 PHE A C 1
ATOM 1040 O O . PHE A 1 139 ? 32.367 22.309 2.862 1.00 23.72 135 PHE A O 1
ATOM 1048 N N . MET A 1 140 ? 33.324 21.451 0.999 1.00 25.95 136 MET A N 1
ATOM 1049 C CA . MET A 1 140 ? 33.599 20.154 1.627 1.00 29.43 136 MET A CA 1
ATOM 1050 C C . MET A 1 140 ? 34.623 20.269 2.749 1.00 28.25 136 MET A C 1
ATOM 1051 O O . MET A 1 140 ? 34.504 19.576 3.750 1.00 30.37 136 MET A O 1
ATOM 1056 N N . THR A 1 141 ? 35.601 21.159 2.593 1.00 27.84 137 THR A N 1
ATOM 1057 C CA . THR A 1 141 ? 36.616 21.376 3.631 1.00 27.55 137 THR A CA 1
ATOM 1058 C C . THR A 1 141 ? 35.959 21.886 4.912 1.00 28.42 137 THR A C 1
ATOM 1059 O O . THR A 1 141 ? 36.352 21.485 6.007 1.00 28.12 137 THR A O 1
ATOM 1063 N N . LEU A 1 142 ? 34.956 22.759 4.790 1.00 26.43 138 LEU A N 1
ATOM 1064 C CA . LEU A 1 142 ? 34.312 23.295 5.990 1.00 27.69 138 LEU A CA 1
ATOM 1065 C C . LEU A 1 142 ? 33.246 22.370 6.558 1.00 26.90 138 LEU A C 1
ATOM 1066 O O . LEU A 1 142 ? 32.975 22.387 7.762 1.00 27.49 138 LEU A O 1
ATOM 1071 N N . LEU A 1 143 ? 32.629 21.587 5.682 1.00 25.27 139 LEU A N 1
ATOM 1072 C CA . LEU A 1 143 ? 31.561 20.692 6.077 1.00 25.94 139 LEU A CA 1
ATOM 1073 C C . LEU A 1 143 ? 32.039 19.376 6.673 1.00 26.84 139 LEU A C 1
ATOM 1074 O O . LEU A 1 143 ? 31.493 18.908 7.660 1.00 27.19 139 LEU A O 1
ATOM 1079 N N . GLU A 1 144 ? 33.041 18.782 6.035 1.00 29.39 140 GLU A N 1
ATOM 1080 C CA . GLU A 1 144 ? 33.541 17.466 6.412 1.00 34.22 140 GLU A CA 1
ATOM 1081 C C . GLU A 1 144 ? 33.674 17.202 7.913 1.00 34.04 140 GLU A C 1
ATOM 1082 O O . GLU A 1 144 ? 33.098 16.252 8.421 1.00 33.07 140 GLU A O 1
ATOM 1088 N N . PRO A 1 145 ? 34.387 18.060 8.648 1.00 34.34 141 PRO A N 1
ATOM 1089 C CA . PRO A 1 145 ? 34.499 17.775 10.079 1.00 34.43 141 PRO A CA 1
ATOM 1090 C C . PRO A 1 145 ? 33.250 17.904 10.942 1.00 35.16 141 PRO A C 1
ATOM 1091 O O . PRO A 1 145 ? 33.286 17.570 12.122 1.00 35.95 141 PRO A O 1
ATOM 1095 N N . TRP A 1 146 ? 32.144 18.378 10.376 1.00 33.10 142 TRP A N 1
ATOM 1096 C CA . TRP A 1 146 ? 30.896 18.512 11.146 1.00 33.17 142 TRP A CA 1
ATOM 1097 C C . TRP A 1 146 ? 29.920 17.352 10.951 1.00 32.99 142 TRP A C 1
ATOM 1098 O O . TRP A 1 146 ? 28.972 17.179 11.741 1.00 33.67 142 TRP A O 1
ATOM 1109 N N . LEU A 1 147 ? 30.144 16.566 9.907 1.00 32.06 143 LEU A N 1
ATOM 1110 C CA . LEU A 1 147 ? 29.241 15.472 9.578 1.00 36.19 143 LEU A CA 1
ATOM 1111 C C . LEU A 1 147 ? 29.072 14.381 10.639 1.00 39.09 143 LEU A C 1
ATOM 1112 O O . LEU A 1 147 ? 27.997 13.798 10.750 1.00 40.04 143 LEU A O 1
ATOM 1117 N N . ASP A 1 148 ? 30.107 14.101 11.426 1.00 42.05 144 ASP A N 1
ATOM 1118 C CA . ASP A 1 148 ? 29.953 13.059 12.436 1.00 46.34 144 ASP A CA 1
ATOM 1119 C C . ASP A 1 148 ? 29.124 13.563 13.619 1.00 45.90 144 ASP A C 1
ATOM 1120 O O . ASP A 1 148 ? 28.672 12.771 14.446 1.00 47.75 144 ASP A O 1
ATOM 1125 N N . LYS A 1 149 ? 28.901 14.871 13.693 1.00 44.35 145 LYS A N 1
ATOM 1126 C CA . LYS A 1 149 ? 28.105 15.414 14.783 1.00 45.24 145 LYS A CA 1
ATOM 1127 C C . LYS A 1 149 ? 26.715 15.877 14.351 1.00 44.08 145 LYS A C 1
ATOM 1128 O O . LYS A 1 149 ? 25.959 16.417 15.154 1.00 45.24 145 LYS A O 1
ATOM 1134 N N . LEU A 1 150 ? 26.376 15.641 13.087 1.00 42.31 146 LEU A N 1
ATOM 1135 C CA . LEU A 1 150 ? 25.082 16.032 12.550 1.00 39.85 146 LEU A CA 1
ATOM 1136 C C . LEU A 1 150 ? 24.263 14.799 12.212 1.00 39.34 146 LEU A C 1
ATOM 1137 O O . LEU A 1 150 ? 24.811 13.777 11.811 1.00 39.44 146 LEU A O 1
ATOM 1142 N N . PRO A 1 151 ? 22.93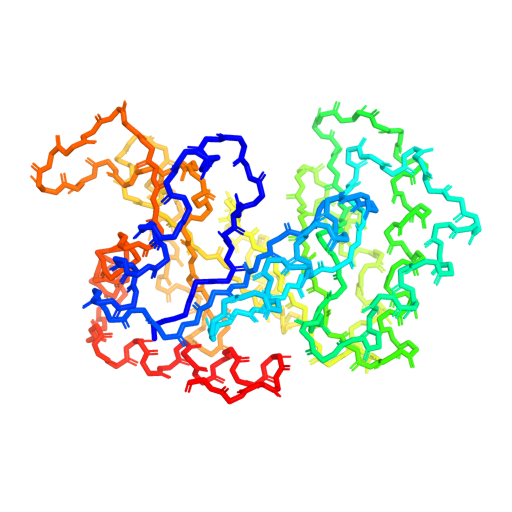2 14.879 12.362 1.00 38.07 147 PRO A N 1
ATOM 1143 C CA . PRO A 1 151 ? 22.066 13.738 12.052 1.00 38.04 147 PRO A CA 1
ATOM 1144 C C . PRO A 1 151 ? 22.106 13.491 10.560 1.00 36.32 147 PRO A C 1
ATOM 1145 O O . PRO A 1 151 ? 21.885 12.384 10.097 1.00 37.97 147 PRO A O 1
ATOM 1149 N N . GLY A 1 152 ? 22.371 14.544 9.799 1.00 33.10 148 GLY A N 1
ATOM 1150 C CA . GLY A 1 152 ? 22.401 14.386 8.357 1.00 30.99 148 GLY A CA 1
ATOM 1151 C C . GLY A 1 152 ? 22.509 15.716 7.657 1.00 29.07 148 GLY A C 1
ATOM 1152 O O . GLY A 1 152 ? 22.464 16.773 8.284 1.00 30.00 148 GLY A O 1
ATOM 1153 N N . ALA A 1 153 ? 22.648 15.655 6.344 1.00 27.64 149 ALA A N 1
ATOM 1154 C CA . ALA A 1 153 ? 22.798 16.840 5.534 1.00 25.67 149 ALA A CA 1
ATOM 1155 C C . ALA A 1 153 ? 22.316 16.546 4.128 1.00 25.13 149 ALA A C 1
ATOM 1156 O O . ALA A 1 153 ? 22.538 15.451 3.615 1.00 22.52 149 ALA A O 1
ATOM 1158 N N . VAL A 1 154 ? 21.609 17.499 3.523 1.00 24.03 150 VAL A N 1
ATOM 1159 C CA . VAL A 1 154 ? 21.212 17.311 2.147 1.00 24.05 150 VAL A CA 1
ATOM 1160 C C . VAL A 1 154 ? 21.685 18.504 1.323 1.00 23.20 150 VAL A C 1
ATOM 1161 O O . VAL A 1 154 ? 21.687 19.635 1.781 1.00 23.72 150 VAL A O 1
ATOM 1165 N N . LEU A 1 155 ? 22.132 18.226 0.115 1.00 23.03 151 LEU A N 1
ATOM 1166 C CA . LEU A 1 155 ? 22.541 19.265 -0.789 1.00 23.79 151 LEU A CA 1
ATOM 1167 C C . LEU A 1 155 ? 21.401 19.226 -1.815 1.00 24.85 151 LEU A C 1
ATOM 1168 O O . LEU A 1 155 ? 21.340 18.325 -2.655 1.00 24.57 151 LEU A O 1
ATOM 1173 N N . HIS A 1 156 ? 20.483 20.187 -1.720 1.00 23.05 152 HIS A N 1
ATOM 1174 C CA . HIS A 1 156 ? 19.350 20.217 -2.629 1.00 23.35 152 HIS A CA 1
ATOM 1175 C C . HIS A 1 156 ? 19.697 20.917 -3.942 1.00 23.57 152 HIS A C 1
ATOM 1176 O O . HIS A 1 156 ? 20.761 21.549 -4.070 1.00 23.94 152 HIS A O 1
ATOM 1183 N N . CYS A 1 157 ? 18.792 20.787 -4.907 1.00 21.43 153 CYS A N 1
AT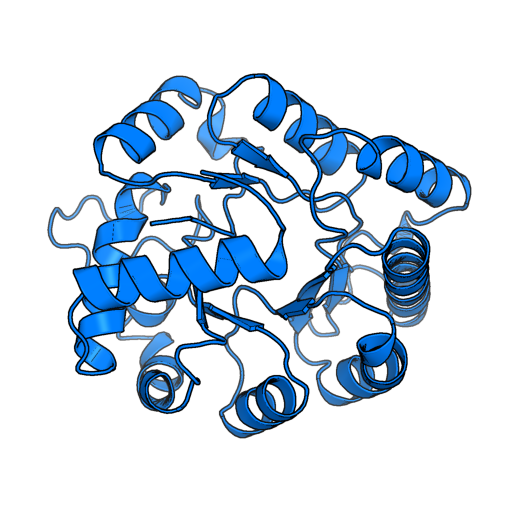OM 1184 C CA . CYS A 1 157 ? 18.964 21.355 -6.227 1.00 23.77 153 CYS A CA 1
ATOM 1185 C C . CYS A 1 157 ? 20.371 21.071 -6.713 1.00 23.10 153 CYS A C 1
ATOM 1186 O O . CYS A 1 157 ? 21.073 21.966 -7.157 1.00 22.61 153 CYS A O 1
ATOM 1189 N N . PHE A 1 158 ? 20.783 19.818 -6.603 1.00 23.52 154 PHE A N 1
ATOM 1190 C CA . PHE A 1 158 ? 22.108 19.428 -7.056 1.00 26.21 154 PHE A CA 1
ATOM 1191 C C . PHE A 1 158 ? 22.163 19.404 -8.583 1.00 29.00 154 PHE A C 1
ATOM 1192 O O . PHE A 1 158 ? 21.354 18.718 -9.234 1.00 27.73 154 PHE A O 1
ATOM 1200 N N . THR A 1 159 ? 23.127 20.131 -9.142 1.00 30.75 155 THR A N 1
ATOM 1201 C CA . THR A 1 159 ? 23.341 20.181 -10.598 1.00 33.40 155 THR A CA 1
ATOM 1202 C C . THR A 1 159 ? 24.830 19.993 -10.955 1.00 35.11 155 THR A C 1
ATOM 1203 O O . THR A 1 159 ? 25.227 20.278 -12.085 1.00 37.27 155 THR A O 1
ATOM 1207 N N . GLY A 1 160 ? 25.638 19.524 -10.002 1.00 35.94 156 GLY A N 1
ATOM 1208 C CA . GLY A 1 160 ? 27.070 19.338 -10.240 1.00 36.23 156 GLY A CA 1
ATOM 1209 C C . GLY A 1 160 ? 27.527 18.138 -11.073 1.00 36.71 156 GLY A C 1
ATOM 1210 O O . GLY A 1 160 ? 26.727 17.457 -11.725 1.00 35.60 156 GLY A O 1
ATOM 1211 N N . THR A 1 161 ? 28.834 17.875 -11.042 1.00 37.40 157 THR A N 1
ATOM 1212 C CA . THR A 1 161 ? 29.424 16.777 -11.810 1.00 37.74 157 THR A CA 1
ATOM 1213 C C . THR A 1 161 ? 29.362 15.446 -11.084 1.00 37.79 157 THR A C 1
ATOM 1214 O O . THR A 1 161 ? 29.081 15.386 -9.885 1.00 35.81 157 THR A O 1
ATOM 1218 N N . ARG A 1 162 ? 29.658 14.369 -11.800 1.00 38.64 158 ARG A N 1
ATOM 1219 C CA . ARG A 1 162 ? 29.587 13.080 -11.150 1.00 41.06 158 ARG A CA 1
ATOM 1220 C C . ARG A 1 162 ? 30.680 12.896 -10.090 1.00 40.04 158 ARG A C 1
ATOM 1221 O O . ARG A 1 162 ? 30.488 12.164 -9.121 1.00 39.60 158 ARG A O 1
ATOM 1229 N N . GLU A 1 163 ? 31.797 13.598 -10.252 1.00 39.74 159 GLU A N 1
ATOM 1230 C CA . GLU A 1 163 ? 32.879 13.546 -9.275 1.00 40.11 159 GLU A CA 1
ATOM 1231 C C . GLU A 1 163 ? 32.419 14.227 -7.969 1.00 37.67 159 GLU A C 1
ATOM 1232 O O . GLU A 1 163 ? 32.654 13.712 -6.882 1.00 38.71 159 GLU A O 1
ATOM 1238 N N . GLU A 1 164 ? 31.763 15.381 -8.077 1.00 36.32 160 GLU A N 1
ATOM 1239 C CA . GLU A 1 164 ? 31.260 16.094 -6.892 1.00 34.56 160 GLU A CA 1
ATOM 1240 C C . GLU A 1 164 ? 30.156 15.244 -6.239 1.00 33.68 160 GLU A C 1
ATOM 1241 O O . GLU A 1 164 ? 30.061 15.132 -5.005 1.00 32.15 160 GLU A O 1
ATOM 1247 N N . MET A 1 165 ? 29.335 14.630 -7.080 1.00 31.57 161 MET A N 1
ATOM 1248 C CA . MET A 1 165 ? 28.265 13.775 -6.597 1.00 33.90 161 MET A CA 1
ATOM 1249 C C . MET A 1 165 ? 28.817 12.594 -5.789 1.00 33.36 161 MET A C 1
ATOM 1250 O O . MET A 1 165 ? 28.314 12.285 -4.703 1.00 31.97 161 MET A O 1
ATOM 1255 N N . GLN A 1 166 ? 29.852 11.942 -6.319 1.00 34.40 162 GLN A N 1
ATOM 1256 C CA . GLN A 1 166 ? 30.471 10.789 -5.650 1.00 36.22 162 GLN A CA 1
ATOM 1257 C C . GLN A 1 166 ? 31.110 11.165 -4.315 1.00 34.33 162 GLN A C 1
ATOM 1258 O O . GLN A 1 166 ? 31.075 10.394 -3.352 1.00 32.32 162 GLN A O 1
ATOM 1264 N N . ALA A 1 167 ? 31.695 12.356 -4.262 1.00 32.70 163 ALA A N 1
ATOM 1265 C CA . ALA A 1 167 ? 32.331 12.816 -3.045 1.00 30.46 163 ALA A CA 1
ATOM 1266 C C . ALA A 1 167 ? 31.254 13.074 -2.019 1.00 30.80 163 ALA A C 1
ATOM 1267 O O . ALA A 1 167 ? 31.411 12.720 -0.855 1.00 30.49 163 ALA A O 1
ATOM 1269 N N . CYS A 1 168 ? 30.147 13.691 -2.442 1.00 31.83 164 CYS A N 1
ATOM 1270 C CA . CYS A 1 168 ? 29.064 13.976 -1.505 1.00 31.35 164 CYS A CA 1
ATOM 1271 C C . CYS A 1 168 ? 28.471 12.673 -0.981 1.00 34.01 164 CYS A C 1
ATOM 1272 O O . CYS A 1 168 ? 28.306 12.485 0.230 1.00 32.49 164 CYS A O 1
ATOM 1275 N N . VAL A 1 169 ? 28.185 11.753 -1.892 1.00 34.19 165 VAL A N 1
ATOM 1276 C CA . VAL A 1 169 ? 27.609 10.487 -1.498 1.00 36.99 165 VAL A CA 1
ATOM 1277 C C . VAL A 1 169 ? 28.558 9.698 -0.596 1.00 37.62 165 VAL A C 1
ATOM 1278 O O . VAL A 1 169 ? 28.125 9.106 0.397 1.00 37.48 165 VAL A O 1
ATOM 1282 N N . ALA A 1 170 ? 29.850 9.706 -0.922 1.00 38.53 166 ALA A N 1
ATOM 1283 C CA . ALA A 1 170 ? 30.833 9.000 -0.094 1.00 38.25 166 ALA A CA 1
ATOM 1284 C C . ALA A 1 170 ? 30.768 9.527 1.348 1.00 38.96 166 ALA A C 1
ATOM 1285 O O . ALA A 1 170 ? 31.036 8.786 2.306 1.00 39.15 166 ALA A O 1
ATOM 1287 N N . HIS A 1 171 ? 30.402 10.797 1.520 1.00 36.42 167 HIS A N 1
ATOM 1288 C CA . HIS A 1 171 ? 30.332 11.331 2.871 1.00 36.35 167 HIS A CA 1
ATOM 1289 C C . HIS A 1 171 ? 28.968 11.204 3.518 1.00 35.96 167 HIS A C 1
ATOM 1290 O O . HIS A 1 171 ? 28.730 11.780 4.585 1.00 36.62 167 HIS A O 1
ATOM 1297 N N . GLY A 1 172 ? 28.075 10.455 2.871 1.00 33.26 168 GLY A N 1
ATOM 1298 C CA . GLY A 1 172 ? 26.742 10.239 3.414 1.00 31.05 168 GLY A CA 1
ATOM 1299 C C . GLY A 1 172 ? 25.757 11.384 3.224 1.00 30.97 168 GLY A C 1
ATOM 1300 O O . GLY A 1 172 ? 24.718 11.427 3.882 1.00 29.12 168 GLY A O 1
ATOM 1301 N N . ILE A 1 173 ? 26.069 12.318 2.330 1.00 28.81 169 ILE A N 1
ATOM 1302 C CA . ILE A 1 173 ? 25.178 13.454 2.098 1.00 27.64 169 ILE A CA 1
ATOM 1303 C C . ILE A 1 173 ? 24.059 13.095 1.106 1.00 27.54 169 ILE A C 1
ATOM 1304 O O . ILE A 1 173 ? 24.290 12.428 0.092 1.00 26.66 169 ILE A O 1
ATOM 1309 N N . TYR A 1 174 ? 22.841 13.523 1.422 1.00 25.00 170 TYR A N 1
ATOM 1310 C CA . TYR A 1 174 ? 21.695 13.254 0.564 1.00 23.65 170 TYR A CA 1
ATOM 1311 C C . TYR A 1 174 ? 21.726 14.204 -0.610 1.00 22.92 170 TYR A C 1
ATOM 1312 O O . TYR A 1 174 ? 22.202 15.342 -0.483 1.00 22.04 170 TYR A O 1
ATOM 1321 N N . ILE A 1 175 ? 21.216 13.738 -1.748 1.00 23.01 171 ILE A N 1
ATOM 1322 C CA . ILE A 1 175 ? 21.203 14.534 -2.978 1.00 23.71 171 ILE A CA 1
ATOM 1323 C C . ILE A 1 175 ? 19.767 14.823 -3.442 1.00 23.97 171 ILE A C 1
ATOM 1324 O O . ILE A 1 175 ? 18.997 13.891 -3.694 1.00 22.65 171 ILE A O 1
ATOM 1329 N N . GLY A 1 176 ? 19.422 16.109 -3.562 1.00 22.94 172 GLY A N 1
ATOM 1330 C CA . GLY A 1 176 ? 18.096 16.493 -4.012 1.00 23.15 172 GLY A CA 1
ATOM 1331 C C . GLY A 1 176 ? 18.062 16.737 -5.517 1.00 24.20 172 GLY A C 1
ATOM 1332 O O . GLY A 1 176 ? 18.902 17.448 -6.065 1.00 25.11 172 GLY A O 1
ATOM 1333 N N . ILE A 1 177 ? 17.084 16.143 -6.184 1.00 25.07 173 ILE A N 1
ATOM 1334 C CA . ILE A 1 177 ? 16.937 16.267 -7.623 1.00 25.55 173 ILE A CA 1
ATOM 1335 C C . ILE A 1 177 ? 15.549 16.828 -7.937 1.00 26.88 173 ILE A C 1
ATOM 1336 O O . ILE A 1 177 ? 14.544 16.362 -7.358 1.00 24.41 173 ILE A O 1
ATOM 1341 N N . THR A 1 178 ? 15.518 17.801 -8.864 1.00 23.99 174 THR A N 1
ATOM 1342 C CA . THR A 1 178 ? 14.301 18.482 -9.303 1.00 26.01 174 THR A CA 1
ATOM 1343 C C . THR A 1 178 ? 13.931 18.137 -10.756 1.00 27.32 174 THR A C 1
ATOM 1344 O O . THR A 1 178 ? 14.540 17.259 -11.379 1.00 26.37 174 THR A O 1
ATOM 1348 N N . GLY A 1 179 ? 12.936 18.853 -11.276 1.00 27.35 175 GLY A N 1
ATOM 1349 C CA . GLY A 1 179 ? 12.497 18.668 -12.656 1.00 30.73 175 GLY A CA 1
ATOM 1350 C C . GLY A 1 179 ? 13.509 19.187 -13.676 1.00 32.52 175 GLY A C 1
ATOM 1351 O O . GLY A 1 179 ? 13.310 19.080 -14.875 1.00 31.91 175 GLY A O 1
ATOM 1352 N N . TRP A 1 180 ? 14.597 19.763 -13.181 1.00 35.16 176 TRP A N 1
ATOM 1353 C CA . TRP A 1 180 ? 15.678 20.277 -14.019 1.00 39.06 176 TRP A CA 1
ATOM 1354 C C . TRP A 1 180 ? 16.070 19.185 -15.024 1.00 39.22 176 TRP A C 1
ATOM 1355 O O . TRP A 1 180 ? 16.388 19.456 -16.187 1.00 36.83 176 TRP A O 1
ATOM 1366 N N . VAL A 1 181 ? 16.029 17.946 -14.542 1.00 38.61 177 VAL A N 1
ATOM 1367 C CA . VAL A 1 181 ? 16.401 16.780 -15.319 1.00 39.58 177 VAL A CA 1
ATOM 1368 C C . VAL A 1 181 ? 15.447 16.496 -16.489 1.00 41.09 177 VAL A C 1
ATOM 1369 O O . VAL A 1 181 ? 15.784 15.742 -17.402 1.00 41.89 177 VAL A O 1
ATOM 1373 N N . CYS A 1 182 ? 14.278 17.127 -16.484 1.00 41.44 178 CYS A N 1
ATOM 1374 C CA . CYS A 1 182 ? 13.304 16.931 -17.557 1.00 44.17 178 CYS A CA 1
ATOM 1375 C C . CYS A 1 182 ? 13.544 17.903 -18.721 1.00 46.52 178 CYS A C 1
ATOM 1376 O O . CYS A 1 182 ? 12.749 17.981 -19.645 1.00 46.67 178 CYS A O 1
ATOM 1379 N N . ASP A 1 183 ? 14.653 18.632 -18.668 1.00 49.16 179 ASP A N 1
ATOM 1380 C CA . ASP A 1 183 ? 14.999 19.601 -19.708 1.00 51.82 179 ASP A CA 1
ATOM 1381 C C . ASP A 1 183 ? 16.031 18.993 -20.659 1.00 53.75 179 ASP A C 1
ATOM 1382 O O . ASP A 1 183 ? 17.173 18.760 -20.274 1.00 51.73 179 ASP A O 1
ATOM 1387 N N . GLU A 1 184 ? 15.621 18.739 -21.898 1.00 58.18 180 GLU A N 1
ATOM 1388 C CA . GLU A 1 184 ? 16.507 18.157 -22.912 1.00 62.43 180 GLU A CA 1
ATOM 1389 C C . GLU A 1 184 ? 17.699 19.061 -23.160 1.00 63.64 180 GLU A C 1
ATOM 1390 O O . GLU A 1 184 ? 18.785 18.595 -23.504 1.00 63.94 180 GLU A O 1
ATOM 1396 N N . ARG A 1 185 ? 17.482 20.359 -22.970 1.00 65.49 181 ARG A N 1
ATOM 1397 C CA . ARG A 1 185 ? 18.509 21.366 -23.198 1.00 67.22 181 ARG A CA 1
ATOM 1398 C C . ARG A 1 185 ? 19.622 21.425 -22.151 1.00 66.98 181 ARG A C 1
ATOM 1399 O O . ARG A 1 185 ? 20.802 21.371 -22.498 1.00 67.40 181 ARG A O 1
ATOM 1407 N N . ARG A 1 186 ? 19.254 21.533 -20.876 1.00 65.90 182 ARG A N 1
ATOM 1408 C CA . ARG A 1 186 ? 20.250 21.658 -19.814 1.00 64.78 182 ARG A CA 1
ATOM 1409 C C . ARG A 1 186 ? 20.477 20.451 -18.909 1.00 62.84 182 ARG A C 1
ATOM 1410 O O . ARG A 1 186 ? 21.585 20.244 -18.409 1.00 62.33 182 ARG A O 1
ATOM 1418 N N . GLY A 1 187 ? 19.435 19.656 -18.698 1.00 60.51 183 GLY A N 1
ATOM 1419 C CA . GLY A 1 187 ? 19.553 18.520 -17.803 1.00 57.49 183 GLY A CA 1
ATOM 1420 C C . GLY A 1 187 ? 20.061 17.176 -18.281 1.00 54.70 183 GLY A C 1
ATOM 1421 O O . GLY A 1 187 ? 20.087 16.242 -17.485 1.00 52.70 183 GLY A O 1
ATOM 1422 N N . LEU A 1 188 ? 20.469 17.043 -19.540 1.00 53.68 184 LEU A N 1
ATOM 1423 C CA . LEU A 1 188 ? 20.945 15.737 -20.005 1.00 52.83 184 LEU A CA 1
ATOM 1424 C C . LEU A 1 188 ? 22.126 15.225 -19.182 1.00 51.07 184 LEU A C 1
ATOM 1425 O O . LEU A 1 188 ? 22.197 14.042 -18.853 1.00 50.31 184 LEU A O 1
ATOM 1430 N N . GLU A 1 189 ? 23.031 16.137 -18.842 1.00 48.78 185 GLU A N 1
ATOM 1431 C CA . GLU A 1 189 ? 24.221 15.843 -18.064 1.00 48.13 185 GLU A CA 1
ATOM 1432 C C . GLU A 1 189 ? 23.886 15.215 -16.706 1.00 45.74 185 GLU A C 1
ATOM 1433 O O . GLU A 1 189 ? 24.487 14.207 -16.320 1.00 45.15 185 GLU A O 1
ATOM 1439 N N . LEU A 1 190 ? 22.939 15.805 -15.977 1.00 41.71 186 LEU A N 1
ATOM 1440 C CA . LEU A 1 190 ? 22.544 15.263 -14.675 1.00 39.31 186 LEU A CA 1
ATOM 1441 C C . LEU A 1 190 ? 21.770 13.963 -14.871 1.00 39.29 186 LEU A C 1
ATOM 1442 O O . LEU A 1 190 ? 21.927 13.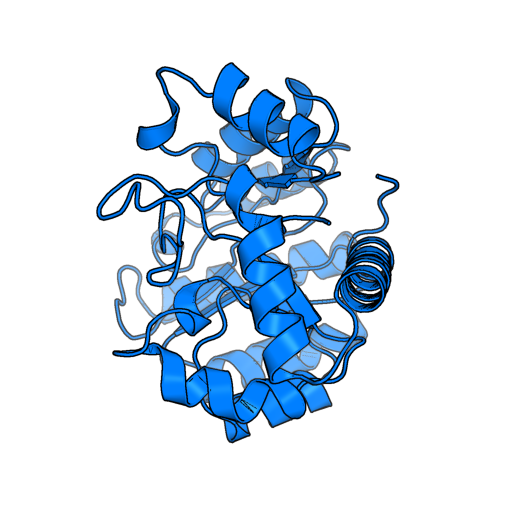009 -14.115 1.00 37.81 186 LEU A O 1
ATOM 1447 N N . ARG A 1 191 ? 20.921 13.951 -15.887 1.00 38.90 187 ARG A N 1
ATOM 1448 C CA . ARG A 1 191 ? 20.104 12.794 -16.217 1.00 41.01 187 ARG A CA 1
ATOM 1449 C C . ARG A 1 191 ? 20.960 11.540 -16.352 1.00 39.99 187 ARG A C 1
ATOM 1450 O O . ARG A 1 191 ? 20.595 10.469 -15.876 1.00 38.19 187 ARG A O 1
ATOM 1458 N N . GLU A 1 192 ? 22.105 11.700 -16.999 1.00 39.86 188 GLU A N 1
ATOM 1459 C CA . GLU A 1 192 ? 23.045 10.611 -17.230 1.00 42.64 188 GLU A CA 1
ATOM 1460 C C . GLU A 1 192 ? 23.559 9.979 -15.945 1.00 41.18 188 GLU A C 1
ATOM 1461 O O . GLU A 1 192 ? 23.863 8.792 -15.923 1.00 42.01 188 GLU A O 1
ATOM 1467 N N . LEU A 1 193 ? 23.673 10.766 -14.880 1.00 38.04 189 LEU A N 1
ATOM 1468 C CA . LEU A 1 193 ? 24.192 10.221 -13.641 1.00 35.46 189 LEU A CA 1
ATOM 1469 C C . LEU A 1 193 ? 23.175 9.755 -12.609 1.00 32.21 189 LEU A C 1
ATOM 1470 O O . LEU A 1 193 ? 23.564 9.271 -11.545 1.00 29.64 189 LEU A O 1
ATOM 1475 N N . LEU A 1 194 ? 21.888 9.892 -12.926 1.00 26.98 190 LEU A N 1
ATOM 1476 C CA . LEU A 1 194 ? 20.836 9.465 -12.024 1.00 26.94 190 LEU A CA 1
ATOM 1477 C C . LEU A 1 194 ? 21.025 8.004 -11.556 1.00 25.50 190 LEU A C 1
ATOM 1478 O O . LEU A 1 194 ? 20.845 7.703 -10.394 1.00 23.86 190 LEU A O 1
ATOM 1483 N N . PRO A 1 195 ? 21.413 7.087 -12.459 1.00 25.66 191 PRO A N 1
ATOM 1484 C CA . PRO A 1 195 ? 21.611 5.686 -12.039 1.00 23.87 191 PRO A CA 1
ATOM 1485 C C . PRO A 1 195 ? 22.729 5.542 -11.005 1.00 24.63 191 PRO A C 1
ATOM 1486 O O . PRO A 1 195 ? 22.797 4.547 -10.294 1.00 21.90 191 PRO A O 1
ATOM 1490 N N . LEU A 1 196 ? 23.585 6.561 -10.890 1.00 22.95 192 LEU A N 1
ATOM 1491 C CA . LEU A 1 196 ? 24.711 6.471 -9.971 1.00 25.62 192 LEU A CA 1
ATOM 1492 C C . LEU A 1 196 ? 24.400 6.918 -8.557 1.00 26.02 192 LEU A C 1
ATOM 1493 O O . LEU A 1 196 ? 25.205 6.712 -7.664 1.00 27.18 192 LEU A O 1
ATOM 1498 N N . ILE A 1 197 ? 23.239 7.531 -8.349 1.00 25.78 193 ILE A N 1
ATOM 1499 C CA . ILE A 1 197 ? 22.889 7.974 -7.009 1.00 25.97 193 ILE A CA 1
ATOM 1500 C C . ILE A 1 197 ? 22.270 6.833 -6.193 1.00 26.04 193 ILE A C 1
ATOM 1501 O O . ILE A 1 197 ? 21.292 6.222 -6.607 1.00 25.68 193 ILE A O 1
ATOM 1506 N N . PRO A 1 198 ? 22.846 6.532 -5.021 1.00 27.77 194 PRO A N 1
ATOM 1507 C CA . PRO A 1 198 ? 22.339 5.466 -4.153 1.00 28.96 194 PRO A CA 1
ATOM 1508 C C . PRO A 1 198 ? 20.896 5.792 -3.827 1.00 29.80 194 PRO A C 1
ATOM 1509 O O . PRO A 1 198 ? 20.589 6.924 -3.439 1.00 27.57 194 PRO A O 1
ATOM 1513 N N . ALA A 1 199 ? 20.019 4.805 -3.994 1.00 30.26 195 ALA A N 1
ATOM 1514 C CA . ALA A 1 199 ? 18.601 4.976 -3.742 1.00 30.43 195 ALA A CA 1
ATOM 1515 C C . ALA A 1 199 ? 18.339 5.554 -2.356 1.00 31.42 195 ALA A C 1
ATOM 1516 O O . ALA A 1 199 ? 17.437 6.384 -2.184 1.00 28.47 195 ALA A O 1
ATOM 1518 N N . GLU A 1 200 ? 19.143 5.133 -1.379 1.00 30.27 196 GLU A N 1
ATOM 1519 C CA . GLU A 1 200 ? 18.967 5.590 0.000 1.00 32.04 196 GLU A CA 1
ATOM 1520 C C . GLU A 1 200 ? 19.501 6.995 0.257 1.00 29.76 196 GLU A C 1
ATOM 1521 O O . GLU A 1 200 ? 19.468 7.459 1.406 1.00 27.46 196 GLU A O 1
ATOM 1527 N N . LYS A 1 201 ? 20.015 7.659 -0.781 1.00 27.76 197 LYS A N 1
ATOM 1528 C CA . LYS A 1 201 ? 20.504 9.035 -0.619 1.00 27.79 197 LYS A CA 1
ATOM 1529 C C . LYS A 1 201 ? 19.769 10.032 -1.534 1.00 25.28 197 LYS A C 1
ATOM 1530 O O . LYS A 1 201 ? 20.115 11.196 -1.579 1.00 24.43 197 LYS A O 1
ATOM 1536 N N . LEU A 1 202 ? 18.761 9.568 -2.253 1.00 24.17 198 LEU A N 1
ATOM 1537 C CA . LEU A 1 202 ? 18.032 10.415 -3.198 1.00 24.03 198 LEU A CA 1
ATOM 1538 C C . LEU A 1 202 ? 16.758 11.029 -2.628 1.00 23.33 198 LEU A C 1
ATOM 1539 O O . LEU A 1 202 ? 15.953 10.331 -2.039 1.00 22.32 198 LEU A O 1
ATOM 1544 N N . LEU A 1 203 ? 16.600 12.337 -2.806 1.00 22.13 199 LEU A N 1
ATOM 1545 C CA . LEU A 1 203 ? 15.413 13.057 -2.362 1.00 22.09 199 LEU A CA 1
ATOM 1546 C C . LEU A 1 203 ? 14.917 13.815 -3.602 1.00 23.31 199 LEU A C 1
ATOM 1547 O O . LEU A 1 203 ? 15.713 14.207 -4.456 1.00 20.01 199 LEU A O 1
ATOM 1552 N N . ILE A 1 204 ? 13.607 13.998 -3.702 1.00 24.89 200 ILE A N 1
ATOM 1553 C CA . ILE A 1 204 ? 13.016 14.677 -4.852 1.00 26.55 200 ILE A CA 1
ATOM 1554 C C . ILE A 1 204 ? 12.369 16.000 -4.428 1.00 25.06 200 ILE A C 1
ATOM 1555 O O . ILE A 1 204 ? 11.918 16.164 -3.290 1.00 21.71 200 ILE A O 1
ATOM 1560 N N . GLU A 1 205 ? 12.313 16.944 -5.362 1.00 25.23 201 GLU A N 1
ATOM 1561 C CA . GLU A 1 205 ? 11.767 18.276 -5.070 1.00 22.54 201 GLU A CA 1
ATOM 1562 C C . GLU A 1 205 ? 11.350 18.970 -6.362 1.00 23.68 201 GLU A C 1
ATOM 1563 O O . GLU A 1 205 ? 11.744 18.538 -7.447 1.00 20.96 201 GLU A O 1
ATOM 1569 N N . THR A 1 206 ? 10.542 20.027 -6.251 1.00 20.78 202 THR A N 1
ATOM 1570 C CA . THR A 1 206 ? 10.149 20.757 -7.453 1.00 24.50 202 THR A CA 1
ATOM 1571 C C . THR A 1 206 ? 10.888 22.077 -7.607 1.00 24.13 202 THR A C 1
ATOM 1572 O O . THR A 1 206 ? 11.103 22.528 -8.730 1.00 26.43 202 THR A O 1
ATOM 1576 N N . ASP A 1 207 ? 11.284 22.663 -6.475 1.00 21.12 203 ASP A N 1
ATOM 1577 C CA . ASP A 1 207 ? 11.861 24.009 -6.407 1.00 23.62 203 ASP A CA 1
ATOM 1578 C C . ASP A 1 207 ? 10.775 24.990 -6.878 1.00 22.93 203 ASP A C 1
ATOM 1579 O O . ASP A 1 207 ? 11.071 26.083 -7.381 1.00 25.54 203 ASP A O 1
ATOM 1584 N N . ALA A 1 208 ? 9.510 24.607 -6.717 1.00 22.97 204 ALA A N 1
ATOM 1585 C CA . ALA A 1 208 ? 8.412 25.483 -7.122 1.00 23.68 204 ALA A CA 1
ATOM 1586 C C . ALA A 1 208 ? 8.569 26.849 -6.439 1.00 25.57 204 ALA A C 1
ATOM 1587 O O . ALA A 1 208 ? 8.914 26.925 -5.256 1.00 26.82 204 ALA A O 1
ATOM 1589 N N . PRO A 1 209 ? 8.232 27.948 -7.141 1.00 26.63 205 PRO A N 1
ATOM 1590 C CA . PRO A 1 209 ? 7.661 28.091 -8.486 1.00 26.74 205 PRO A CA 1
ATOM 1591 C C . PRO A 1 209 ? 8.588 27.949 -9.684 1.00 27.54 205 PRO A C 1
ATOM 1592 O O . PRO A 1 209 ? 8.129 28.080 -10.825 1.00 28.16 205 PRO A O 1
ATOM 1596 N N . TYR A 1 210 ? 9.867 27.678 -9.456 1.00 25.61 206 TYR A N 1
ATOM 1597 C CA . TYR A 1 210 ? 10.786 27.540 -10.579 1.00 28.04 206 TYR A CA 1
ATOM 1598 C C . TYR A 1 210 ? 10.931 26.131 -11.144 1.00 29.21 206 TYR A C 1
ATOM 1599 O O . TYR A 1 210 ? 10.432 25.141 -10.586 1.00 26.64 206 TYR A O 1
ATOM 1608 N N . LEU A 1 211 ? 11.623 26.048 -12.278 1.00 31.09 207 LEU A N 1
ATOM 1609 C CA . LEU A 1 211 ? 11.921 24.770 -12.895 1.00 32.56 207 LEU A CA 1
ATOM 1610 C C . LEU A 1 211 ? 10.757 23.889 -13.292 1.00 33.88 207 LEU A C 1
ATOM 1611 O O . LEU A 1 211 ? 10.759 22.689 -12.988 1.00 34.65 207 LEU A O 1
ATOM 1616 N N . LEU A 1 212 ? 9.770 24.475 -13.963 1.00 34.18 208 LEU A N 1
ATOM 1617 C CA . LEU A 1 212 ? 8.615 23.733 -14.442 1.00 37.03 208 LEU A CA 1
ATOM 1618 C C . LEU A 1 212 ? 9.148 22.659 -15.416 1.00 38.93 208 LEU A C 1
ATOM 1619 O O . LEU A 1 212 ? 9.889 22.976 -16.351 1.00 36.45 208 LEU A O 1
ATOM 1624 N N . PRO A 1 213 ? 8.795 21.377 -15.193 1.00 40.75 209 PRO A N 1
ATOM 1625 C CA . PRO A 1 213 ? 9.270 20.304 -16.079 1.00 44.04 209 PRO A CA 1
ATOM 1626 C C . PRO A 1 213 ? 8.896 20.605 -17.523 1.00 46.26 209 PRO A C 1
ATOM 1627 O O . PRO A 1 213 ? 7.722 20.822 -17.836 1.00 46.09 209 PRO A O 1
ATOM 1631 N N . ARG A 1 214 ? 9.902 20.610 -18.390 1.00 49.41 210 ARG A N 1
ATOM 1632 C CA . ARG A 1 214 ? 9.714 20.909 -19.801 1.00 54.04 210 ARG A CA 1
ATOM 1633 C C . ARG A 1 214 ? 8.950 19.816 -20.558 1.00 55.04 210 ARG A C 1
ATOM 1634 O O . ARG A 1 214 ? 8.167 20.109 -21.458 1.00 55.03 210 ARG A O 1
ATOM 1642 N N . ASP A 1 215 ? 9.161 18.562 -20.176 1.00 56.96 211 ASP A N 1
ATOM 1643 C CA . ASP A 1 215 ? 8.501 17.432 -20.825 1.00 60.13 211 ASP A CA 1
ATOM 1644 C C . ASP A 1 215 ? 7.089 17.203 -20.287 1.00 63.36 211 ASP A C 1
ATOM 1645 O O . ASP A 1 215 ? 6.487 16.158 -20.528 1.00 63.50 211 ASP A O 1
ATOM 1650 N N . LEU A 1 216 ? 6.570 18.179 -19.551 1.00 67.90 212 LEU A N 1
ATOM 1651 C CA . LEU A 1 216 ? 5.234 18.077 -18.976 1.00 71.97 212 LEU A CA 1
ATOM 1652 C C . LEU A 1 216 ? 4.213 17.999 -20.113 1.00 75.14 212 LEU A C 1
ATOM 1653 O O . LEU A 1 216 ? 4.010 18.967 -20.850 1.00 76.01 212 LEU A O 1
ATOM 1658 N N . THR A 1 217 ? 3.585 16.832 -20.249 1.00 78.54 213 THR A N 1
ATOM 1659 C CA . THR A 1 217 ? 2.605 16.563 -21.301 1.00 82.01 213 THR A CA 1
ATOM 1660 C C . THR A 1 217 ? 1.334 17.417 -21.311 1.00 84.10 213 THR A C 1
ATOM 1661 O O . THR A 1 217 ? 0.873 17.825 -22.379 1.00 84.55 213 THR A O 1
ATOM 1665 N N . PRO A 1 218 ? 0.735 17.685 -20.135 1.00 86.04 214 PRO A N 1
ATOM 1666 C CA . PRO A 1 218 ? -0.481 18.509 -20.123 1.00 87.37 214 PRO A CA 1
ATOM 1667 C C . PRO A 1 218 ? -0.287 19.803 -20.924 1.00 88.29 214 PRO A C 1
ATOM 1668 O O . PRO A 1 218 ? -1.236 20.342 -21.499 1.00 88.82 214 PRO A O 1
ATOM 1672 N N . LYS A 1 219 ? 0.955 20.284 -20.939 1.00 89.02 215 LYS A N 1
ATOM 1673 C CA . LYS A 1 219 ? 1.369 21.485 -21.667 1.00 89.56 215 LYS A CA 1
ATOM 1674 C C . LYS A 1 219 ? 1.134 22.875 -21.065 1.00 89.86 215 LYS A C 1
ATOM 1675 O O . LYS A 1 219 ? 1.061 23.855 -21.806 1.00 90.59 215 LYS A O 1
ATOM 1681 N N . PRO A 1 220 ? 0.997 22.991 -19.730 1.00 89.72 216 PRO A N 1
ATOM 1682 C CA . PRO A 1 220 ? 0.788 24.349 -19.206 1.00 89.14 216 PRO A CA 1
ATOM 1683 C C . PRO A 1 220 ? 2.154 25.026 -19.043 1.00 88.55 216 PRO A C 1
ATOM 1684 O O . PRO A 1 220 ? 2.415 25.681 -18.032 1.00 89.14 216 PRO A O 1
ATOM 1688 N N . SER A 1 221 ? 3.011 24.856 -20.052 1.00 87.28 217 SER A N 1
ATOM 1689 C CA . SER A 1 221 ? 4.377 25.394 -20.067 1.00 85.26 217 SER A CA 1
ATOM 1690 C C . SER A 1 221 ? 4.549 26.914 -19.957 1.00 83.26 217 SER A C 1
ATOM 1691 O O . SER A 1 221 ? 3.588 27.681 -20.082 1.00 83.57 217 SER A O 1
ATOM 1694 N N . SER A 1 222 ? 5.801 27.324 -19.734 1.00 80.25 218 SER A N 1
ATOM 1695 C CA . SER A 1 222 ? 6.185 28.729 -19.561 1.00 76.47 218 SER A CA 1
ATOM 1696 C C . SER A 1 222 ? 5.339 29.339 -18.444 1.00 72.90 218 SER A C 1
ATOM 1697 O O . SER A 1 222 ? 4.955 30.510 -18.495 1.00 74.24 218 SER A O 1
ATOM 1700 N N . ARG A 1 223 ? 5.058 28.524 -17.433 1.00 67.40 219 ARG A N 1
ATOM 1701 C CA . ARG A 1 223 ? 4.254 28.938 -16.298 1.00 60.49 219 ARG A CA 1
ATOM 1702 C C . ARG A 1 223 ? 4.946 28.654 -14.974 1.00 54.47 219 ARG A C 1
ATOM 1703 O O . ARG A 1 223 ? 6.107 28.248 -14.903 1.00 51.66 219 ARG A O 1
ATOM 1711 N N . ARG A 1 224 ? 4.167 28.849 -13.924 1.00 48.08 220 ARG A N 1
ATOM 1712 C CA . ARG A 1 224 ? 4.594 28.651 -12.561 1.00 41.75 220 ARG A CA 1
ATOM 1713 C C . ARG A 1 224 ? 4.625 27.150 -12.267 1.00 38.20 220 ARG A C 1
ATOM 1714 O O . ARG A 1 224 ? 3.713 26.409 -12.628 1.00 37.17 220 ARG A O 1
ATOM 1722 N 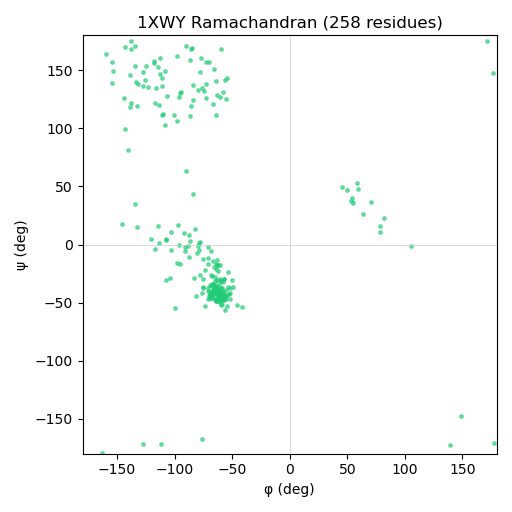N . ASN A 1 225 ? 5.695 26.695 -11.635 1.00 35.84 221 ASN A N 1
ATOM 1723 C CA . ASN A 1 225 ? 5.789 25.287 -11.277 1.00 31.61 221 ASN A CA 1
ATOM 1724 C C . ASN A 1 225 ? 5.095 25.232 -9.920 1.00 29.72 221 ASN A C 1
ATOM 1725 O O . ASN A 1 225 ? 4.945 26.262 -9.266 1.00 25.45 221 ASN A O 1
ATOM 1730 N N . GLU A 1 226 ? 4.640 24.050 -9.523 1.00 27.68 222 GLU A N 1
ATOM 1731 C CA . GLU A 1 226 ? 4.006 23.884 -8.219 1.00 28.99 222 GLU A CA 1
ATOM 1732 C C . GLU A 1 226 ? 4.166 22.441 -7.775 1.00 27.22 222 GLU A C 1
ATOM 1733 O O . GLU A 1 226 ? 4.373 21.550 -8.602 1.00 27.11 222 GLU A O 1
ATOM 1739 N N . PRO A 1 227 ? 4.082 22.190 -6.462 1.00 26.99 223 PRO A N 1
ATOM 1740 C CA . PRO A 1 227 ? 4.237 20.822 -5.951 1.00 24.79 223 PRO A CA 1
ATOM 1741 C C . PRO A 1 227 ? 3.355 19.745 -6.554 1.00 24.37 223 PRO A C 1
ATOM 1742 O O . PRO A 1 227 ? 3.728 18.584 -6.513 1.00 25.12 223 PRO A O 1
ATOM 1746 N N . ALA A 1 228 ? 2.199 20.113 -7.118 1.00 23.79 224 ALA A N 1
ATOM 1747 C CA . ALA A 1 228 ? 1.320 19.131 -7.747 1.00 24.17 224 ALA A CA 1
ATOM 1748 C C . ALA A 1 228 ? 2.011 18.467 -8.947 1.00 24.78 224 ALA A C 1
ATOM 1749 O O . ALA A 1 228 ? 1.533 17.470 -9.456 1.00 26.37 224 ALA A O 1
ATOM 1751 N N . HIS A 1 229 ? 3.129 19.017 -9.408 1.00 26.16 225 HIS A N 1
ATOM 1752 C CA . HIS A 1 229 ? 3.844 18.399 -10.528 1.00 26.97 225 HIS A CA 1
ATOM 1753 C 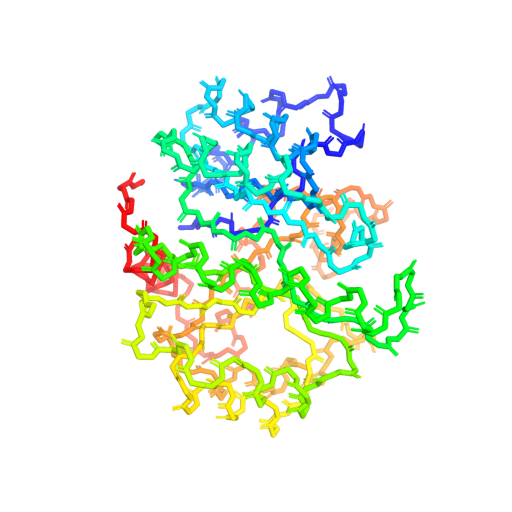C . HIS A 1 229 ? 4.901 17.395 -10.049 1.00 26.98 225 HIS A C 1
ATOM 1754 O O . HIS A 1 229 ? 5.562 16.747 -10.878 1.00 24.89 225 HIS A O 1
ATOM 1761 N N . LEU A 1 230 ? 5.052 17.249 -8.728 1.00 24.28 226 LEU A N 1
ATOM 1762 C CA . LEU A 1 230 ? 6.055 16.318 -8.207 1.00 24.78 226 LEU A CA 1
ATOM 1763 C C . LEU A 1 230 ? 5.885 14.882 -8.717 1.00 24.91 226 LEU A C 1
ATOM 1764 O O . LEU A 1 230 ? 6.865 14.247 -9.098 1.00 25.44 226 LEU A O 1
ATOM 1769 N N . PRO A 1 231 ? 4.646 14.357 -8.757 1.00 27.56 227 PRO A N 1
ATOM 1770 C CA . PRO A 1 231 ? 4.508 12.975 -9.246 1.00 27.94 227 PRO A CA 1
ATOM 1771 C C . PRO A 1 231 ? 5.038 12.730 -10.652 1.00 28.04 227 PRO A C 1
ATOM 1772 O O . PRO A 1 231 ? 5.527 11.645 -10.941 1.00 26.10 227 PRO A O 1
ATOM 1776 N N . HIS A 1 232 ? 4.944 13.738 -11.514 1.00 27.77 228 HIS A N 1
ATOM 1777 C CA . HIS A 1 232 ? 5.441 13.632 -12.878 1.00 28.79 228 HIS A CA 1
ATOM 1778 C C . HIS A 1 232 ? 6.959 13.576 -12.841 1.00 28.68 228 HIS A C 1
ATOM 1779 O O . HIS A 1 232 ? 7.584 12.794 -13.568 1.00 28.93 228 HIS A O 1
ATOM 1786 N N . ILE A 1 233 ? 7.546 14.429 -12.004 1.00 26.90 229 ILE A N 1
ATOM 1787 C CA . ILE A 1 233 ? 8.996 14.483 -11.862 1.00 27.23 229 ILE A CA 1
ATOM 1788 C C . ILE A 1 233 ? 9.497 13.122 -11.346 1.00 28.01 229 ILE A C 1
ATOM 1789 O O . ILE A 1 233 ? 10.475 12.574 -11.867 1.00 26.03 229 ILE A O 1
ATOM 1794 N N . LEU A 1 234 ? 8.810 12.574 -10.343 1.00 26.65 230 LEU A N 1
ATOM 1795 C CA . LEU A 1 234 ? 9.182 11.271 -9.795 1.00 27.04 230 LEU A CA 1
ATOM 1796 C C . LEU A 1 234 ? 9.021 10.137 -10.828 1.00 26.42 230 LEU A C 1
ATOM 1797 O O . LEU A 1 234 ? 9.861 9.234 -10.879 1.00 24.98 230 LEU A O 1
ATOM 1802 N N . GLN A 1 235 ? 7.971 10.176 -11.652 1.00 26.76 231 GLN A N 1
ATOM 1803 C CA . GLN A 1 235 ? 7.787 9.104 -12.654 1.00 28.99 231 GLN A CA 1
ATOM 1804 C C . GLN A 1 235 ? 9.000 9.073 -13.590 1.00 27.13 231 GLN A C 1
ATOM 1805 O O . GLN A 1 235 ? 9.529 8.008 -13.913 1.00 26.23 231 GLN A O 1
ATOM 1811 N N . ARG A 1 236 ? 9.399 10.264 -14.042 1.00 25.47 232 ARG A N 1
ATOM 1812 C CA . ARG A 1 236 ? 10.520 10.452 -14.947 1.00 25.40 232 ARG A CA 1
ATOM 1813 C C . ARG A 1 236 ? 11.848 9.981 -14.359 1.00 25.56 232 ARG A C 1
ATOM 1814 O O . ARG A 1 236 ? 12.603 9.262 -15.015 1.00 23.62 232 ARG A O 1
ATOM 1822 N N . ILE A 1 237 ? 12.139 10.411 -13.136 1.00 23.12 233 ILE A N 1
ATOM 1823 C CA . ILE A 1 237 ? 13.356 9.997 -12.465 1.00 25.32 233 ILE A CA 1
ATOM 1824 C C . ILE A 1 237 ? 13.360 8.468 -12.316 1.00 23.22 233 ILE A C 1
ATOM 1825 O O . ILE A 1 237 ? 14.376 7.825 -12.554 1.00 23.48 233 ILE A O 1
ATOM 1830 N N . ALA A 1 238 ? 12.234 7.888 -11.914 1.00 24.43 234 ALA A N 1
ATOM 1831 C CA . ALA A 1 238 ? 12.153 6.425 -11.765 1.00 24.79 234 ALA A CA 1
ATOM 1832 C C . ALA A 1 238 ? 12.460 5.787 -13.127 1.00 25.78 234 ALA A C 1
ATOM 1833 O O . ALA A 1 238 ? 13.224 4.825 -13.215 1.00 25.33 234 ALA A O 1
ATOM 1835 N N . HIS A 1 239 ? 11.868 6.328 -14.186 1.00 26.33 235 HIS A N 1
ATOM 1836 C CA . HIS A 1 239 ? 12.113 5.774 -15.514 1.00 27.74 235 HIS A CA 1
ATOM 1837 C C . HIS A 1 239 ? 13.606 5.791 -15.887 1.00 28.70 235 HIS A C 1
ATOM 1838 O O . HIS A 1 239 ? 14.158 4.774 -16.368 1.00 26.89 235 HIS A O 1
ATOM 1845 N N . TRP A 1 240 ? 14.280 6.915 -15.643 1.00 26.80 236 TRP A N 1
ATOM 1846 C CA . TRP A 1 240 ? 15.704 6.981 -15.978 1.00 27.86 236 TRP A CA 1
ATOM 1847 C C . TRP A 1 240 ? 16.613 6.154 -15.082 1.00 26.78 236 TRP A C 1
ATOM 1848 O O . TRP A 1 240 ? 17.780 5.941 -15.405 1.00 26.77 236 TRP A O 1
ATOM 1859 N N . ARG A 1 241 ? 16.073 5.658 -13.972 1.00 26.13 237 ARG A N 1
ATOM 1860 C CA . ARG A 1 241 ? 16.840 4.813 -13.054 1.00 24.87 237 ARG A CA 1
ATOM 1861 C C . ARG A 1 241 ? 16.452 3.336 -13.222 1.00 24.62 237 ARG A C 1
ATOM 1862 O O . ARG A 1 241 ? 17.060 2.463 -12.594 1.00 24.29 237 ARG A O 1
ATOM 1870 N N . GLY A 1 242 ? 15.452 3.074 -14.068 1.00 22.41 238 GLY A N 1
ATOM 1871 C CA . GLY A 1 242 ? 14.981 1.710 -14.293 1.00 24.15 238 GLY A CA 1
ATOM 1872 C C . GLY A 1 242 ? 14.080 1.198 -13.173 1.00 24.87 238 GLY A C 1
ATOM 1873 O O . GLY A 1 242 ? 13.738 0.016 -13.118 1.00 25.67 238 GLY A O 1
ATOM 1874 N N . GLU A 1 243 ? 13.669 2.095 -12.282 1.00 24.72 239 GLU A N 1
ATOM 1875 C CA . GLU A 1 243 ? 12.854 1.703 -11.140 1.00 24.44 239 GLU A CA 1
ATOM 1876 C C . GLU A 1 243 ? 11.342 1.897 -11.267 1.00 26.30 239 GLU A C 1
ATOM 1877 O O . GLU A 1 243 ? 10.855 2.627 -12.119 1.00 26.18 239 GLU A O 1
ATOM 1883 N N . ASP A 1 244 ? 10.597 1.222 -10.402 1.00 28.26 240 ASP A N 1
ATOM 1884 C CA . ASP A 1 244 ? 9.155 1.389 -10.370 1.00 28.86 240 ASP A CA 1
ATOM 1885 C C . ASP A 1 244 ? 8.867 2.695 -9.596 1.00 27.04 240 ASP A C 1
ATOM 1886 O O . ASP A 1 244 ? 9.433 2.923 -8.534 1.00 26.38 240 ASP A O 1
ATOM 1891 N N . ALA A 1 245 ? 7.995 3.539 -10.132 1.00 25.87 241 ALA A N 1
ATOM 1892 C CA . ALA A 1 245 ? 7.649 4.814 -9.512 1.00 26.88 241 ALA A CA 1
ATOM 1893 C C . ALA A 1 245 ? 7.113 4.668 -8.087 1.00 26.96 241 ALA A C 1
ATOM 1894 O O . ALA A 1 245 ? 7.531 5.398 -7.196 1.00 25.98 241 ALA A O 1
ATOM 1896 N N . ALA A 1 246 ? 6.189 3.735 -7.877 1.00 26.97 242 ALA A N 1
ATOM 1897 C CA . ALA A 1 246 ? 5.640 3.535 -6.537 1.00 28.07 242 ALA A CA 1
ATOM 1898 C C . ALA A 1 246 ? 6.746 3.096 -5.608 1.00 28.07 242 ALA A C 1
ATOM 1899 O O . ALA A 1 246 ? 6.781 3.485 -4.435 1.00 28.13 242 ALA A O 1
ATOM 1901 N N . TRP A 1 247 ? 7.667 2.277 -6.116 1.00 26.79 243 TRP A N 1
ATOM 1902 C CA . TRP A 1 247 ? 8.757 1.826 -5.271 1.00 27.04 243 TRP A CA 1
ATOM 1903 C C . TRP A 1 247 ? 9.676 3.005 -4.944 1.00 25.14 243 TRP A C 1
ATOM 1904 O O . TRP A 1 247 ? 10.120 3.168 -3.814 1.00 24.48 243 TRP A O 1
ATOM 1915 N N . LEU A 1 248 ? 9.964 3.829 -5.937 1.00 24.19 244 LEU A N 1
ATOM 1916 C CA . LEU A 1 248 ? 10.848 4.959 -5.693 1.00 24.22 244 LEU A CA 1
ATOM 1917 C C . LEU A 1 248 ? 10.187 5.947 -4.719 1.00 23.26 244 LEU A C 1
ATOM 1918 O O . LEU A 1 248 ? 10.870 6.542 -3.879 1.00 22.96 244 LEU A O 1
ATOM 1923 N N . ALA A 1 249 ? 8.873 6.134 -4.849 1.00 22.64 245 ALA A N 1
ATOM 1924 C CA . ALA A 1 249 ? 8.161 7.032 -3.941 1.00 22.73 245 ALA A CA 1
ATOM 1925 C C . ALA A 1 249 ? 8.330 6.540 -2.504 1.00 24.40 245 ALA A C 1
ATOM 1926 O O . ALA A 1 249 ? 8.649 7.317 -1.605 1.00 22.62 245 ALA A O 1
ATOM 1928 N N . ALA A 1 250 ? 8.140 5.242 -2.288 1.00 23.46 246 ALA A N 1
ATOM 1929 C CA . ALA A 1 250 ? 8.268 4.705 -0.931 1.00 25.84 246 ALA A CA 1
ATOM 1930 C C . ALA A 1 250 ? 9.686 4.830 -0.381 1.00 24.09 246 ALA A C 1
ATOM 1931 O O . ALA A 1 250 ? 9.873 5.162 0.783 1.00 24.88 246 ALA A O 1
ATOM 1933 N N . THR A 1 251 ? 10.681 4.574 -1.221 1.00 22.26 247 THR A N 1
ATOM 1934 C CA . THR A 1 251 ? 12.071 4.664 -0.797 1.00 23.96 247 THR A CA 1
ATOM 1935 C C . THR A 1 251 ? 12.468 6.114 -0.424 1.00 23.97 247 THR A C 1
ATOM 1936 O O . THR A 1 251 ? 13.095 6.339 0.628 1.00 22.80 247 THR A O 1
ATOM 1940 N N . THR A 1 252 ? 12.106 7.085 -1.270 1.00 20.63 248 THR A N 1
ATOM 1941 C CA . THR A 1 252 ? 12.426 8.470 -0.956 1.00 21.44 248 THR A CA 1
ATOM 1942 C C . THR A 1 252 ? 11.650 8.970 0.286 1.00 20.42 248 THR A C 1
ATOM 1943 O O . THR A 1 252 ? 12.182 9.746 1.072 1.00 22.78 248 THR A O 1
ATOM 1947 N N . ASP A 1 253 ? 10.418 8.512 0.491 1.00 22.78 249 ASP A N 1
ATOM 1948 C CA . ASP A 1 253 ? 9.673 8.921 1.701 1.00 25.34 249 ASP A CA 1
ATOM 1949 C C . ASP A 1 253 ? 10.412 8.388 2.940 1.00 24.42 249 ASP A C 1
ATOM 1950 O O . ASP A 1 253 ? 10.468 9.056 3.982 1.00 25.11 249 ASP A O 1
ATOM 1955 N N . ALA A 1 254 ? 10.971 7.182 2.818 1.00 24.58 250 ALA A N 1
ATOM 1956 C CA . ALA A 1 254 ? 11.725 6.574 3.918 1.00 25.13 250 ALA A CA 1
ATOM 1957 C C . ALA A 1 254 ? 12.977 7.416 4.200 1.00 23.33 250 ALA A C 1
ATOM 1958 O O . ALA A 1 254 ? 13.378 7.611 5.357 1.00 22.80 250 ALA A O 1
ATOM 1960 N N . ASN A 1 255 ? 13.612 7.909 3.137 1.00 23.43 251 ASN A N 1
ATOM 1961 C CA . ASN A 1 255 ? 14.783 8.756 3.313 1.00 21.93 251 ASN A CA 1
ATOM 1962 C C . ASN A 1 255 ? 14.375 10.056 4.035 1.00 22.48 251 ASN A C 1
ATOM 1963 O O . ASN A 1 255 ? 15.097 10.530 4.896 1.00 22.57 251 ASN A O 1
ATOM 1968 N N . VAL A 1 256 ? 13.246 10.651 3.651 1.00 21.61 252 VAL A N 1
ATOM 1969 C CA . VAL A 1 256 ? 12.758 11.873 4.305 1.00 22.34 252 VAL A CA 1
ATOM 1970 C C . VAL A 1 256 ? 12.527 11.602 5.826 1.00 24.53 252 VAL A C 1
ATOM 1971 O O . VAL A 1 256 ? 12.947 12.376 6.692 1.00 24.60 252 VAL A O 1
ATOM 1975 N N . LYS A 1 257 ? 11.859 10.500 6.134 1.00 25.87 253 LYS A N 1
ATOM 1976 C CA . LYS A 1 257 ? 11.588 10.141 7.521 1.00 28.34 253 LYS A CA 1
ATOM 1977 C C . LYS A 1 257 ? 12.879 9.970 8.290 1.00 28.41 253 LYS A C 1
ATOM 1978 O O . LYS A 1 257 ? 13.013 10.432 9.423 1.00 27.36 253 LYS A O 1
ATOM 1984 N N . THR A 1 258 ? 13.838 9.313 7.647 1.00 29.72 254 THR A N 1
ATOM 1985 C CA . THR A 1 258 ? 15.142 9.073 8.220 1.00 29.84 254 THR A CA 1
ATOM 1986 C C . THR A 1 258 ? 15.911 10.372 8.475 1.00 31.96 254 THR A C 1
ATOM 1987 O O . THR A 1 258 ? 16.450 10.591 9.575 1.00 33.25 254 THR A O 1
ATOM 1991 N N . LEU A 1 259 ? 15.962 11.242 7.470 1.00 29.26 255 LEU A N 1
ATOM 1992 C CA . LEU A 1 259 ? 16.699 12.486 7.609 1.00 30.07 255 LEU A CA 1
ATOM 1993 C C . LEU A 1 259 ? 16.078 13.535 8.541 1.00 29.07 255 LEU A C 1
ATOM 1994 O O . LEU A 1 259 ? 16.766 14.106 9.375 1.00 29.22 255 LEU A O 1
ATOM 1999 N N . PHE A 1 260 ? 14.779 13.778 8.399 1.00 28.96 256 PHE A N 1
ATOM 2000 C CA . PHE A 1 260 ? 14.089 14.782 9.193 1.00 29.49 256 PHE A CA 1
ATOM 2001 C C . PHE A 1 260 ? 13.349 14.322 10.468 1.00 30.47 256 PHE A C 1
ATOM 2002 O O . PHE A 1 260 ? 13.021 15.155 11.303 1.00 29.50 256 PHE A O 1
ATOM 2010 N N . GLY A 1 261 ? 13.080 13.021 10.602 1.00 31.23 257 GLY A N 1
ATOM 2011 C CA . GLY A 1 261 ? 12.397 12.514 11.791 1.00 32.02 257 GLY A CA 1
ATOM 2012 C C . GLY A 1 261 ? 10.928 12.895 11.909 1.00 34.33 257 GLY A C 1
ATOM 2013 O O . GLY A 1 261 ? 10.426 13.138 13.007 1.00 36.66 257 GLY A O 1
ATOM 2014 N N . ILE A 1 262 ? 10.224 12.946 10.789 1.00 32.48 258 ILE A N 1
ATOM 2015 C CA . ILE A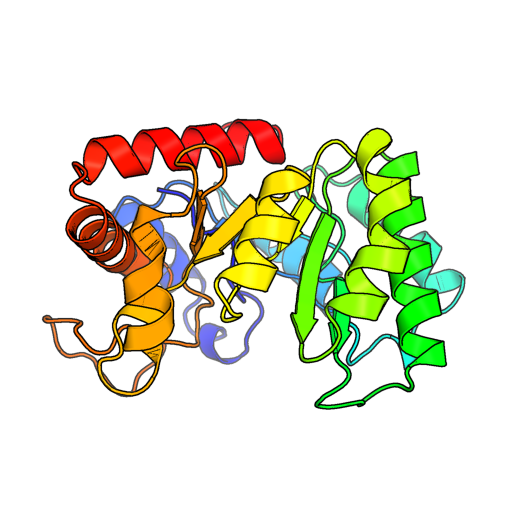 1 262 ? 8.819 13.313 10.807 1.00 31.93 258 ILE A CA 1
ATOM 2016 C C . ILE A 1 262 ? 7.908 12.193 10.288 1.00 32.29 258 ILE A C 1
ATOM 2017 O O . ILE A 1 262 ? 8.339 11.313 9.534 1.00 30.15 258 ILE A O 1
ATOM 2022 N N . ALA A 1 263 ? 6.646 12.235 10.706 1.00 33.31 259 ALA A N 1
ATOM 2023 C CA . ALA A 1 263 ? 5.647 11.279 10.258 1.00 33.04 259 ALA A CA 1
ATOM 2024 C C . ALA A 1 263 ? 4.763 12.051 9.295 1.00 32.10 259 ALA A C 1
ATOM 2025 O O . ALA A 1 263 ? 4.286 13.136 9.641 1.00 32.74 259 ALA A O 1
ATOM 2027 N N . PHE A 1 264 ? 4.551 11.531 8.089 1.00 29.68 260 PHE A N 1
ATOM 2028 C CA . PHE A 1 264 ? 3.719 12.244 7.117 1.00 28.45 260 PHE A CA 1
ATOM 2029 C C . PHE A 1 264 ? 2.973 11.271 6.221 1.00 29.72 260 PHE A C 1
ATOM 2030 O O . PHE A 1 264 ? 3.165 10.058 6.424 1.00 31.39 260 PHE A O 1
#

Solvent-accessible surface area: 11530 Å² total; per-residue (Å²): 34,8,0,0,2,0,28,0,24,20,102,91,0,68,210,40,44,95,84,2,6,59,66,0,56,133,45,32,3,62,0,0,0,0,5,0,35,21,52,182,57,0,69,100,0,12,123,22,4,173,119,32,83,44,8,39,0,0,0,0,4,16,2,47,45,3,52,115,29,119,82,70,14,60,123,23,0,74,134,18,8,86,66,108,30,7,17,0,0,0,12,0,2,0,0,56,77,107,73,135,4,69,65,126,53,2,39,127,2,0,51,15,0,0,146,6,0,22,113,69,100,22,7,0,0,0,23,33,82,99,7,35,142,104,0,20,83,28,0,84,81,52,33,130,111,16,64,11,1,0,10,14,39,9,75,22,59,124,116,54,0,77,32,0,28,84,76,29,0,16,0,0,0,5,3,65,0,1,20,125,153,124,0,98,98,4,38,120,6,0,83,75,3,40,20,110,47,0,0,5,0,0,24,0,6,114,64,26,0,109,41,11,100,99,169,63,34,96,168,62,0,33,0,23,37,2,28,33,0,6,94,78,0,2,123,57,35,74,45,93,25,77,125,0,15,65,26,7,22,50,10,2,98,103,7,16,67,21,93,61

Radius of gyration: 17.09 Å; Cα contacts (8 Å, |Δi|>4): 533; chains: 1; bounding box: 42×39×42 Å

Secondary structure (DSSP, 8-state):
-EEEEE-TTSGGGTTTHHHHHHHHHHTT--EEEE---SHHHHHHHHHHHHHSTTEEEEE---GGGGGG--HHHHHHHHHHHTSTTEEEEEEEEEETTT-SS-HHHHHHHHHHHHHHHHHHT--EEEEEES-HHHHHHHHGGGGGGSS-EEE-S----HHHHHHHHHTT-EEEE-GGGG-TTTSHHHHHHGGGS-GGGEEE---TTS---TT-TT---SS---GGGHHHHHHHHHHHHT--HHHHHHHHHHHHHHHH----

CATH classification: 3.20.20.140

Foldseek 3Di:
DEAQAAQLVDPLCVPPSVPLVVLLVVLPHQAYEHEAAAAVSQVVQCVVQVVDPRYAYEAFHALLRLQVDDPVRLVSRLVSCVDPRHQEYDQAFDAPPPCNDPPVSRLVRRLSRLVSQLVVQGEYEYEYHPCLVVRCVSCVVSLVSHLAYEHAPDDDAVVSVVVCVVSVHAYEDELLCLDPPRNPRVLVCLLVHDLLRYAYHHNWQDDANPPPVVPPPPGGHGSSCRLVSLCVSCVSNVHDSVVSVVSNVVSVCSRRVDDD